Protein AF-A0A1J5QP47-F1 (afdb_monomer)

Nearest PDB structures (foldseek):
  2du9-assembly1_A  TM=3.367E-01  e=3.925E+00  Corynebacterium glutamicum ATCC 13032
  2zj2-assembly1_A  TM=4.666E-01  e=9.555E+00  Pyrococcus furiosus
  2mej-assembly1_A  TM=2.095E-01  e=3.021E+00  Homo sapiens
  6jyi-assembly1_B  TM=1.721E-01  e=4.592E+00  Bacillus cereus ATCC 14579

Structure (mmCIF, N/CA/C/O backbone):
data_AF-A0A1J5QP47-F1
#
_entry.id   AF-A0A1J5QP47-F1
#
loop_
_atom_site.group_PDB
_atom_site.id
_atom_site.type_symbol
_atom_site.label_atom_id
_atom_site.label_alt_id
_atom_site.label_comp_id
_atom_site.label_asym_id
_atom_site.label_entity_id
_atom_site.label_seq_id
_atom_site.pdbx_PDB_ins_code
_atom_site.Cartn_x
_atom_site.Cartn_y
_atom_site.Cartn_z
_atom_site.occupancy
_atom_site.B_iso_or_equiv
_atom_site.auth_seq_id
_atom_site.auth_comp_id
_atom_site.auth_asym_id
_atom_site.auth_atom_id
_atom_site.pdbx_PDB_model_num
ATOM 1 N N . MET A 1 1 ? 16.398 6.697 -23.458 1.00 90.25 1 MET A N 1
ATOM 2 C CA . MET A 1 1 ? 15.237 7.405 -22.885 1.00 90.25 1 MET A CA 1
ATOM 3 C C . MET A 1 1 ? 15.450 8.907 -23.059 1.00 90.25 1 MET A C 1
ATOM 5 O O . MET A 1 1 ? 16.510 9.382 -22.685 1.00 90.25 1 MET A O 1
ATOM 9 N N . ASN A 1 2 ? 14.523 9.651 -23.663 1.00 90.25 2 ASN A N 1
ATOM 10 C CA . ASN A 1 2 ? 14.575 11.117 -23.794 1.00 90.25 2 ASN A CA 1
ATOM 11 C C . ASN A 1 2 ? 13.697 11.821 -22.731 1.00 90.25 2 ASN A C 1
ATOM 13 O O . ASN A 1 2 ? 12.987 11.162 -21.974 1.00 90.25 2 ASN A O 1
ATOM 17 N N . ASN A 1 3 ? 13.701 13.160 -22.678 1.00 89.25 3 ASN A N 1
ATOM 18 C CA . ASN A 1 3 ? 12.949 13.923 -21.664 1.00 89.25 3 ASN A CA 1
ATOM 19 C C . ASN A 1 3 ? 11.428 13.681 -21.697 1.00 89.25 3 ASN A C 1
ATOM 21 O O . ASN A 1 3 ? 10.782 13.676 -20.650 1.00 89.25 3 ASN A O 1
ATOM 25 N N . SER A 1 4 ? 10.844 13.473 -22.881 1.00 92.81 4 SER A N 1
ATOM 26 C CA . SER A 1 4 ? 9.410 13.187 -23.014 1.00 92.81 4 SER A CA 1
ATOM 27 C C . SER A 1 4 ? 9.076 11.792 -22.483 1.00 92.81 4 SER A C 1
ATOM 29 O O . SER A 1 4 ? 8.123 11.622 -21.723 1.00 92.81 4 SER A O 1
ATOM 31 N N . GLU A 1 5 ? 9.905 10.803 -22.815 1.00 95.19 5 GLU A N 1
ATOM 32 C CA . GLU A 1 5 ? 9.806 9.437 -22.296 1.00 95.19 5 GLU A CA 1
ATOM 33 C C . GLU A 1 5 ? 9.992 9.400 -20.775 1.00 95.19 5 GLU A C 1
ATOM 35 O O . GLU A 1 5 ? 9.212 8.750 -20.083 1.00 95.19 5 GLU A O 1
ATOM 40 N N . MET A 1 6 ? 10.948 10.164 -20.238 1.00 95.12 6 MET A N 1
ATOM 41 C CA . MET A 1 6 ? 11.144 10.319 -18.795 1.00 95.12 6 MET A CA 1
ATOM 42 C C . MET A 1 6 ? 9.899 10.904 -18.113 1.00 95.12 6 MET A C 1
ATOM 44 O O . MET A 1 6 ? 9.484 10.404 -17.070 1.00 95.12 6 MET A O 1
ATOM 48 N N . GLY A 1 7 ? 9.250 11.902 -18.723 1.00 94.56 7 GLY A N 1
ATOM 49 C CA . GLY A 1 7 ? 7.976 12.440 -18.236 1.00 94.56 7 GLY A CA 1
ATOM 50 C C . GLY A 1 7 ? 6.848 11.400 -18.223 1.00 94.56 7 GLY A C 1
ATOM 51 O O . GLY A 1 7 ? 6.083 11.333 -17.262 1.00 94.56 7 GLY A O 1
ATOM 52 N N . ARG A 1 8 ? 6.769 10.534 -19.245 1.00 95.81 8 ARG A N 1
ATOM 53 C CA . ARG A 1 8 ? 5.796 9.423 -19.291 1.00 95.81 8 ARG A CA 1
ATOM 54 C C . ARG A 1 8 ? 6.055 8.392 -18.195 1.00 95.81 8 ARG A C 1
ATOM 56 O O . ARG A 1 8 ? 5.116 7.977 -17.521 1.00 95.81 8 ARG A O 1
ATOM 63 N N . VAL A 1 9 ? 7.316 8.007 -18.005 1.00 96.69 9 VAL A N 1
ATOM 64 C CA . VAL A 1 9 ? 7.747 7.093 -16.938 1.00 96.69 9 VAL A CA 1
ATOM 65 C C . VAL A 1 9 ? 7.405 7.674 -15.567 1.00 96.69 9 VAL A C 1
ATOM 67 O O . VAL A 1 9 ? 6.801 6.991 -14.743 1.00 96.69 9 VAL A O 1
ATOM 70 N N . HIS A 1 10 ? 7.731 8.947 -15.335 1.00 95.12 10 HIS A N 1
ATOM 71 C CA . HIS A 1 10 ? 7.431 9.650 -14.088 1.00 95.12 10 HIS A CA 1
ATOM 72 C C . HIS A 1 10 ? 5.925 9.681 -13.796 1.00 95.12 10 HIS A C 1
ATOM 74 O O . HIS A 1 10 ? 5.497 9.264 -12.720 1.00 95.12 10 HIS A O 1
ATOM 80 N N . ALA A 1 11 ? 5.108 10.073 -14.778 1.00 94.44 11 ALA A N 1
ATOM 81 C CA . ALA A 1 11 ? 3.653 10.098 -14.646 1.00 94.44 11 ALA A CA 1
ATOM 82 C C . ALA A 1 11 ? 3.062 8.703 -14.383 1.00 94.44 11 ALA A C 1
ATOM 84 O O . ALA A 1 11 ? 2.172 8.555 -13.540 1.00 94.44 11 ALA A O 1
ATOM 85 N N . TRP A 1 12 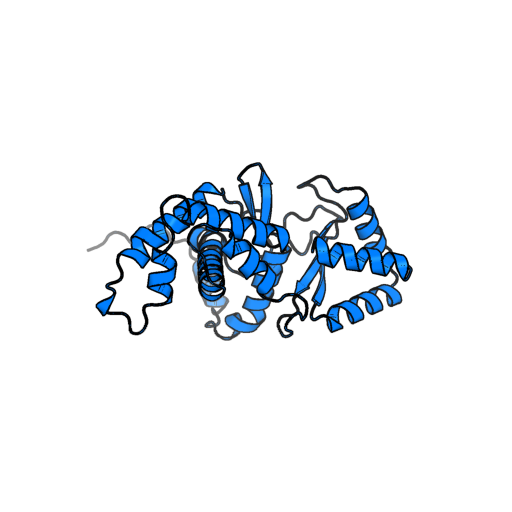? 3.572 7.671 -15.067 1.00 95.38 12 TRP A N 1
ATOM 86 C CA . TRP A 1 12 ? 3.163 6.290 -14.829 1.00 95.38 12 TRP A CA 1
ATOM 87 C C . TRP A 1 12 ? 3.468 5.863 -13.395 1.00 95.38 12 TRP A C 1
ATOM 89 O O . TRP A 1 12 ? 2.585 5.363 -12.700 1.00 95.38 12 TRP A O 1
ATOM 99 N N . LEU A 1 13 ? 4.700 6.084 -12.930 1.00 94.31 13 LEU A N 1
ATOM 100 C CA . LEU A 1 13 ? 5.133 5.698 -11.589 1.00 94.31 13 LEU A CA 1
ATOM 101 C C . LEU A 1 13 ? 4.338 6.428 -10.500 1.00 94.31 13 LEU A C 1
ATOM 103 O O . LEU A 1 13 ? 3.960 5.802 -9.512 1.00 94.31 13 LEU A O 1
ATOM 107 N N . LEU A 1 14 ? 4.020 7.713 -10.680 1.00 91.31 14 LEU A N 1
ATOM 108 C CA . LEU A 1 14 ? 3.177 8.446 -9.730 1.00 91.31 14 LEU A CA 1
ATOM 109 C C . LEU A 1 14 ? 1.754 7.880 -9.647 1.00 91.31 14 LEU A C 1
ATOM 111 O O . LEU A 1 14 ? 1.182 7.839 -8.558 1.00 91.31 14 LEU A O 1
ATOM 115 N N . ARG A 1 15 ? 1.195 7.432 -10.777 1.00 89.88 15 ARG A N 1
ATOM 116 C CA . ARG A 1 15 ? -0.169 6.896 -10.850 1.00 89.88 15 ARG A CA 1
ATOM 117 C C . ARG A 1 15 ? -0.277 5.445 -10.387 1.00 89.88 15 ARG A C 1
ATOM 119 O O . ARG A 1 15 ? -1.203 5.119 -9.658 1.00 89.88 15 ARG A O 1
ATOM 126 N N . HIS A 1 16 ? 0.623 4.584 -10.851 1.00 91.56 16 HIS A N 1
ATOM 127 C CA . HIS A 1 16 ? 0.521 3.128 -10.709 1.00 91.56 16 HIS A CA 1
ATOM 128 C C . HIS A 1 16 ? 1.488 2.538 -9.694 1.00 91.56 16 HIS A C 1
ATOM 130 O O . HIS A 1 16 ? 1.286 1.406 -9.268 1.00 91.56 16 HIS A O 1
ATOM 136 N N . ARG A 1 17 ? 2.524 3.286 -9.294 1.00 92.81 17 ARG A N 1
ATOM 137 C CA . ARG A 1 17 ? 3.513 2.918 -8.266 1.00 92.81 17 ARG A CA 1
ATOM 138 C C . ARG A 1 17 ? 4.458 1.780 -8.608 1.00 92.81 17 ARG A C 1
ATOM 140 O O . ARG A 1 17 ? 5.551 1.737 -8.054 1.00 92.81 17 ARG A O 1
ATOM 147 N N . ILE A 1 18 ? 4.050 0.871 -9.479 1.00 94.44 18 ILE A N 1
ATOM 148 C CA . ILE A 1 18 ? 4.777 -0.339 -9.836 1.00 94.44 18 ILE A CA 1
ATOM 149 C C . ILE A 1 18 ? 4.748 -0.499 -11.358 1.00 94.44 18 ILE A C 1
ATOM 151 O O . ILE A 1 18 ? 3.765 -0.167 -12.024 1.00 94.44 18 ILE A O 1
ATOM 155 N N . VAL A 1 19 ? 5.856 -0.995 -11.898 1.00 95.75 19 VAL A N 1
ATOM 156 C CA . VAL A 1 19 ? 6.027 -1.400 -13.293 1.00 95.75 19 VAL A CA 1
ATOM 157 C C . VAL A 1 19 ? 6.733 -2.745 -13.311 1.00 95.75 19 VAL A C 1
ATOM 159 O O . VAL A 1 19 ? 7.832 -2.878 -12.774 1.00 95.75 19 VAL A O 1
ATOM 162 N N . GLU A 1 20 ? 6.140 -3.731 -13.971 1.00 94.94 20 GLU A N 1
ATOM 163 C CA . GLU A 1 20 ? 6.757 -5.034 -14.203 1.00 94.94 20 GLU A CA 1
ATOM 164 C C . GLU A 1 20 ? 7.123 -5.195 -15.682 1.00 94.94 20 GLU A C 1
ATOM 166 O O . GLU A 1 20 ? 6.309 -4.984 -16.577 1.00 94.94 20 GLU A O 1
ATOM 171 N N . SER A 1 21 ? 8.354 -5.625 -15.957 1.00 94.62 21 SER A N 1
ATOM 172 C CA . SER A 1 21 ? 8.772 -6.003 -17.321 1.00 94.62 21 SER A CA 1
ATOM 173 C C . SER A 1 21 ? 8.120 -7.304 -17.798 1.00 94.62 21 SER A C 1
ATOM 175 O O . SER A 1 21 ? 7.804 -7.465 -18.980 1.00 94.62 21 SER A O 1
ATOM 177 N N . ARG A 1 22 ? 7.895 -8.235 -16.866 1.00 93.00 22 ARG A N 1
ATOM 178 C CA . ARG A 1 22 ? 7.185 -9.500 -17.062 1.00 93.00 22 ARG A CA 1
ATOM 179 C C . ARG A 1 22 ? 6.540 -9.924 -15.741 1.00 93.00 22 ARG A C 1
ATOM 181 O O . ARG A 1 22 ? 7.115 -9.706 -14.681 1.00 93.00 22 ARG A O 1
ATOM 188 N N . SER A 1 23 ? 5.369 -10.553 -15.815 1.00 90.75 23 SER A N 1
ATOM 189 C CA . SER A 1 23 ? 4.651 -11.084 -14.660 1.00 90.75 23 SER A CA 1
ATOM 190 C C . SER A 1 23 ? 4.010 -12.414 -15.035 1.00 90.75 23 SER A C 1
ATOM 192 O O . SER A 1 23 ? 3.450 -12.548 -16.120 1.00 90.75 23 SER A O 1
ATOM 194 N N . GLU A 1 24 ? 4.103 -13.390 -14.138 1.00 87.94 24 GLU A N 1
ATOM 195 C CA . GLU A 1 24 ? 3.369 -14.662 -14.231 1.00 87.94 24 GLU A CA 1
ATOM 196 C C . GLU A 1 24 ? 2.013 -14.578 -13.516 1.00 87.94 24 GLU A C 1
ATOM 198 O O . GLU A 1 24 ? 1.143 -15.417 -13.719 1.00 87.94 24 GLU A O 1
ATOM 203 N N . ARG A 1 25 ? 1.823 -13.550 -12.678 1.00 88.88 25 ARG A N 1
ATOM 204 C CA . ARG A 1 25 ? 0.651 -13.400 -11.804 1.00 88.88 25 ARG A CA 1
ATOM 205 C C . ARG A 1 25 ? -0.517 -12.707 -12.500 1.00 88.88 25 ARG A C 1
ATOM 207 O O . ARG A 1 25 ? -1.660 -12.892 -12.104 1.00 88.88 25 ARG A O 1
ATOM 214 N N . ARG A 1 26 ? -0.225 -11.863 -13.492 1.00 88.88 26 ARG A N 1
ATOM 215 C CA . ARG A 1 26 ? -1.215 -11.080 -14.239 1.00 88.88 26 ARG A CA 1
ATOM 216 C C . ARG A 1 26 ? -0.718 -10.758 -15.640 1.00 88.88 26 ARG A C 1
ATOM 218 O O . ARG A 1 26 ? 0.484 -10.736 -15.899 1.00 88.88 26 ARG A O 1
ATOM 225 N N . ALA A 1 27 ? -1.651 -10.421 -16.521 1.00 88.75 27 ALA A N 1
ATOM 226 C CA . ALA A 1 27 ? -1.311 -9.854 -17.814 1.00 88.75 27 ALA A CA 1
ATOM 227 C C . ALA A 1 27 ? -0.712 -8.445 -17.652 1.00 88.75 27 ALA A C 1
ATOM 229 O O . ALA A 1 27 ? -1.215 -7.619 -16.888 1.00 88.75 27 ALA A O 1
ATOM 230 N N . ILE A 1 28 ? 0.352 -8.171 -18.407 1.00 91.25 28 ILE A N 1
ATOM 231 C CA . ILE A 1 28 ? 0.967 -6.842 -18.500 1.00 91.25 28 ILE A CA 1
ATOM 232 C C . ILE A 1 28 ? 0.442 -6.141 -19.750 1.00 91.25 28 ILE A C 1
ATOM 234 O O . ILE A 1 28 ? 0.538 -6.672 -20.866 1.00 91.25 28 ILE A O 1
ATOM 238 N N . GLY A 1 29 ? -0.098 -4.940 -19.547 1.00 92.12 29 GLY A N 1
ATOM 239 C CA . GLY A 1 29 ? -0.603 -4.082 -20.613 1.00 92.12 29 GLY A CA 1
ATOM 240 C C . GLY A 1 29 ? 0.506 -3.567 -21.534 1.00 92.12 29 GLY A C 1
ATOM 241 O O . GLY A 1 29 ? 1.692 -3.613 -21.206 1.00 92.12 29 GLY A O 1
ATOM 242 N N . LYS A 1 30 ? 0.123 -3.059 -22.710 1.00 94.38 30 LYS A N 1
ATOM 243 C CA . LYS A 1 30 ? 1.077 -2.502 -23.682 1.00 94.38 30 LYS A CA 1
ATOM 244 C C . LYS A 1 30 ? 1.872 -1.335 -23.089 1.00 94.38 30 LYS A C 1
ATOM 246 O O . LYS A 1 30 ? 3.091 -1.324 -23.215 1.00 94.38 30 LYS A O 1
ATOM 251 N N . ASP A 1 31 ? 1.183 -0.417 -22.416 1.00 94.75 31 ASP A N 1
ATOM 252 C CA . ASP A 1 31 ? 1.795 0.784 -21.847 1.00 94.75 31 ASP A CA 1
ATOM 253 C C . ASP A 1 31 ? 2.793 0.428 -20.743 1.00 94.75 31 ASP A C 1
ATOM 255 O O . ASP A 1 31 ? 3.930 0.878 -20.778 1.00 94.75 31 ASP A O 1
ATOM 259 N N . GLU A 1 32 ? 2.422 -0.460 -19.815 1.00 95.81 32 GLU A N 1
ATOM 260 C CA . GLU A 1 32 ? 3.329 -0.915 -18.757 1.00 95.81 32 GLU A CA 1
ATOM 261 C C . GLU A 1 32 ? 4.588 -1.574 -19.333 1.00 95.81 32 GLU A C 1
ATOM 263 O O . GLU A 1 32 ? 5.697 -1.291 -18.882 1.00 95.81 32 GLU A O 1
ATOM 268 N N . ARG A 1 33 ? 4.434 -2.406 -20.373 1.00 95.19 33 ARG A N 1
ATOM 269 C CA . ARG A 1 33 ? 5.566 -3.039 -21.061 1.00 95.19 33 ARG A CA 1
ATOM 270 C C . ARG A 1 33 ? 6.484 -2.007 -21.714 1.00 95.19 33 ARG A C 1
ATOM 272 O O . ARG A 1 33 ? 7.700 -2.173 -21.680 1.00 95.19 33 ARG A O 1
ATOM 279 N N . GLU A 1 34 ? 5.916 -0.959 -22.304 1.00 96.31 34 GLU A N 1
ATOM 280 C CA . GLU A 1 34 ? 6.681 0.142 -22.889 1.00 96.31 34 GLU A CA 1
ATOM 281 C C . GLU A 1 34 ? 7.451 0.912 -21.808 1.00 96.31 34 GLU A C 1
ATOM 283 O O . GLU A 1 34 ? 8.658 1.102 -21.941 1.00 96.31 34 GLU A O 1
ATOM 288 N N . ILE A 1 35 ? 6.792 1.275 -20.703 1.00 97.44 35 ILE A N 1
ATOM 289 C CA . ILE A 1 35 ? 7.425 1.952 -19.562 1.00 97.44 35 ILE A CA 1
ATOM 290 C C . ILE A 1 35 ? 8.545 1.089 -18.962 1.00 97.44 35 ILE A C 1
ATOM 292 O O . ILE A 1 35 ? 9.638 1.594 -18.705 1.00 97.44 35 ILE A O 1
ATOM 296 N N . ALA A 1 36 ? 8.321 -0.216 -18.792 1.00 96.69 36 ALA A N 1
ATOM 297 C CA . ALA A 1 36 ? 9.346 -1.144 -18.323 1.00 96.69 36 ALA A CA 1
ATOM 298 C C . ALA A 1 36 ? 10.539 -1.216 -19.288 1.00 96.69 36 ALA A C 1
ATOM 300 O O . ALA A 1 36 ? 11.688 -1.208 -18.851 1.00 96.69 36 ALA A O 1
ATOM 301 N N . GLY A 1 37 ? 10.276 -1.250 -20.599 1.00 96.44 37 GLY A N 1
ATOM 302 C CA . GLY A 1 37 ? 11.307 -1.235 -21.636 1.00 96.44 37 GLY A CA 1
ATOM 303 C C . GLY A 1 37 ? 12.145 0.046 -21.616 1.00 96.44 37 GLY A C 1
ATOM 304 O O . GLY A 1 37 ? 13.373 -0.019 -21.693 1.00 96.44 37 GLY A O 1
ATOM 305 N N . LEU A 1 38 ? 11.506 1.205 -21.439 1.00 96.81 38 LEU A N 1
ATOM 306 C CA . LEU A 1 38 ? 12.199 2.486 -21.278 1.00 96.81 38 LEU A CA 1
ATOM 307 C C . LEU A 1 38 ? 13.114 2.475 -20.050 1.00 96.81 38 LEU A C 1
ATOM 309 O O . LEU A 1 38 ? 14.270 2.869 -20.161 1.00 96.81 38 LEU A O 1
ATOM 313 N N . LEU A 1 39 ? 12.634 1.971 -18.910 1.00 96.38 39 LEU A N 1
ATOM 314 C CA . LEU A 1 39 ? 13.428 1.871 -17.682 1.00 96.38 39 LEU A CA 1
ATOM 315 C C . LEU A 1 39 ? 14.600 0.884 -17.793 1.00 96.38 39 LEU A C 1
ATOM 317 O O . LEU A 1 39 ? 15.658 1.157 -17.233 1.00 96.38 39 LEU A O 1
ATOM 321 N N . LEU A 1 40 ? 14.429 -0.235 -18.504 1.00 95.62 40 LEU A N 1
ATOM 322 C CA . LEU A 1 40 ? 15.479 -1.240 -18.722 1.00 95.62 40 LEU A CA 1
ATOM 323 C C . LEU A 1 40 ? 16.569 -0.764 -19.689 1.00 95.62 40 LEU A C 1
ATOM 325 O O . LEU A 1 40 ? 17.737 -1.095 -19.519 1.00 95.62 40 LEU A O 1
ATOM 329 N N . SER A 1 41 ? 16.171 -0.015 -20.716 1.00 94.69 41 SER A N 1
ATOM 330 C CA . SER A 1 41 ? 17.059 0.509 -21.761 1.00 94.69 41 SER A CA 1
ATOM 331 C C . SER A 1 41 ? 17.641 1.890 -21.449 1.00 94.69 41 SER A C 1
ATOM 333 O O . SER A 1 41 ? 18.421 2.418 -22.243 1.00 94.69 41 SER A O 1
ATOM 335 N N . ALA A 1 42 ? 17.239 2.505 -20.333 1.00 93.88 42 ALA A N 1
ATOM 336 C CA . ALA A 1 42 ? 17.703 3.826 -19.943 1.00 93.88 42 ALA A CA 1
ATOM 337 C C . ALA A 1 42 ? 19.214 3.806 -19.697 1.00 93.88 42 ALA A C 1
ATOM 339 O O . ALA A 1 42 ? 19.728 2.966 -18.957 1.00 93.88 42 ALA A O 1
ATOM 340 N N . ASP A 1 43 ? 19.926 4.760 -20.295 1.00 93.31 43 ASP A N 1
ATOM 341 C CA . ASP A 1 43 ? 21.322 4.985 -19.960 1.00 93.31 43 ASP A CA 1
ATOM 342 C C . ASP A 1 43 ? 21.448 5.493 -18.518 1.00 93.31 43 ASP A C 1
ATOM 344 O O . ASP A 1 43 ? 20.518 6.064 -17.936 1.00 93.31 43 ASP A O 1
ATOM 348 N N . TYR A 1 44 ? 22.631 5.299 -17.941 1.00 91.56 44 TYR A N 1
ATOM 349 C CA . TYR A 1 44 ? 22.899 5.667 -16.556 1.00 91.56 44 TYR A CA 1
ATOM 350 C C . TYR A 1 44 ? 22.654 7.159 -16.273 1.00 91.56 44 TYR A C 1
ATOM 352 O O . TYR A 1 44 ? 22.146 7.503 -15.207 1.00 91.56 44 TYR A O 1
ATOM 360 N N . GLY A 1 45 ? 22.982 8.045 -17.220 1.00 92.88 45 GLY A N 1
ATOM 361 C CA . GLY A 1 45 ? 22.836 9.489 -17.045 1.00 92.88 45 GLY A CA 1
ATOM 362 C C . GLY A 1 45 ? 21.373 9.900 -16.911 1.00 92.88 45 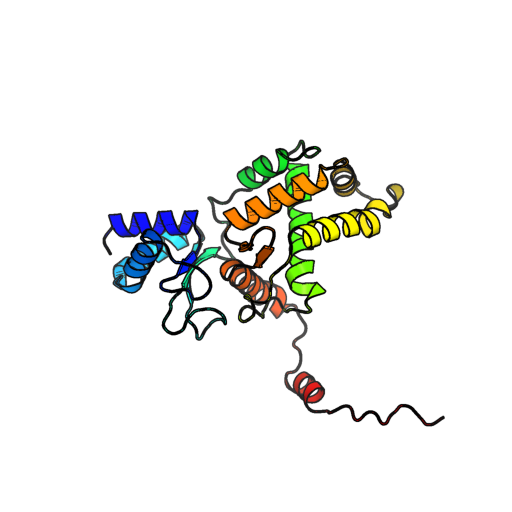GLY A C 1
ATOM 363 O O . GLY A 1 45 ? 21.002 10.570 -15.948 1.00 92.88 45 GLY A O 1
ATOM 364 N N . VAL A 1 46 ? 20.526 9.441 -17.831 1.00 91.81 46 VAL A N 1
ATOM 365 C CA . VAL A 1 46 ? 19.087 9.731 -17.800 1.00 91.81 46 VAL A CA 1
ATOM 366 C C . VAL A 1 46 ? 18.409 9.035 -16.618 1.00 91.81 46 VAL A C 1
ATOM 368 O O . VAL A 1 46 ? 17.536 9.617 -15.972 1.00 91.81 46 VAL A O 1
ATOM 371 N N . ARG A 1 47 ? 18.826 7.810 -16.276 1.00 92.50 47 ARG A N 1
ATOM 372 C CA . ARG A 1 47 ? 18.308 7.106 -15.096 1.00 92.50 47 ARG A CA 1
ATOM 373 C C . ARG A 1 47 ? 18.585 7.882 -13.808 1.00 92.50 47 ARG A C 1
ATOM 375 O O . ARG A 1 47 ? 17.675 8.061 -13.002 1.00 92.50 47 ARG A O 1
ATOM 382 N N . ARG A 1 48 ? 19.808 8.387 -13.655 1.00 94.38 48 ARG A N 1
ATOM 383 C CA . ARG A 1 48 ? 20.204 9.210 -12.513 1.00 94.38 48 ARG A CA 1
ATOM 384 C C . ARG A 1 48 ? 19.413 10.517 -12.445 1.00 94.38 48 ARG A C 1
ATOM 386 O O . ARG A 1 48 ? 18.975 10.890 -11.365 1.00 94.38 48 ARG A O 1
ATOM 393 N N . GLN A 1 49 ? 19.174 11.182 -13.576 1.00 95.12 49 GLN A N 1
ATOM 394 C CA . GLN A 1 49 ? 18.339 12.391 -13.612 1.00 95.12 49 GLN A CA 1
ATOM 395 C C . GLN A 1 49 ? 16.909 12.122 -13.125 1.00 95.12 49 GLN A C 1
ATOM 397 O O . GLN A 1 49 ? 16.368 12.899 -12.341 1.00 95.12 49 GLN A O 1
ATOM 402 N N . LEU A 1 50 ? 16.301 11.008 -13.549 1.00 95.38 50 LEU A N 1
ATOM 403 C CA . LEU A 1 50 ? 14.988 10.597 -13.048 1.00 95.38 50 LEU A CA 1
ATOM 404 C C . LEU A 1 50 ? 15.022 10.361 -11.531 1.00 95.38 50 LEU A C 1
ATOM 406 O O . LEU A 1 50 ? 14.128 10.816 -10.823 1.00 95.38 50 LEU A O 1
ATOM 410 N N . GLU A 1 51 ? 16.043 9.669 -11.029 1.00 94.94 51 GLU A N 1
ATOM 411 C CA . GLU A 1 51 ? 16.207 9.404 -9.596 1.00 94.94 51 GLU A CA 1
ATOM 412 C C . GLU A 1 51 ? 16.411 10.690 -8.781 1.00 94.94 51 GLU A C 1
ATOM 414 O O . GLU A 1 51 ? 15.811 10.818 -7.721 1.00 94.94 51 GLU A O 1
ATOM 419 N N . GLU A 1 52 ? 17.157 11.673 -9.290 1.00 94.56 52 GLU A N 1
ATOM 420 C CA . GLU A 1 52 ? 17.328 12.992 -8.658 1.00 94.56 52 GLU A CA 1
ATOM 421 C C . GLU A 1 52 ? 16.003 13.778 -8.599 1.00 94.56 52 GLU A C 1
ATOM 423 O O . GLU A 1 52 ? 15.680 14.376 -7.570 1.00 94.56 52 GLU A O 1
ATOM 428 N N . ILE A 1 53 ? 15.190 13.732 -9.664 1.00 93.00 53 ILE A N 1
ATOM 429 C CA . ILE A 1 53 ? 13.840 14.325 -9.669 1.00 93.00 53 ILE A CA 1
ATOM 430 C C . ILE A 1 53 ? 12.959 13.663 -8.604 1.00 93.00 53 ILE A C 1
ATOM 432 O O . ILE A 1 53 ? 12.255 14.354 -7.866 1.00 93.00 53 ILE A O 1
ATOM 436 N N . LEU A 1 54 ? 12.981 12.331 -8.530 1.00 92.88 54 LEU A N 1
ATOM 437 C CA . LEU A 1 54 ? 12.195 11.572 -7.559 1.00 92.88 54 LEU A CA 1
ATOM 438 C C . LEU A 1 54 ? 12.660 11.833 -6.123 1.00 92.88 54 LEU A C 1
ATOM 440 O O . LEU A 1 54 ? 11.818 12.038 -5.247 1.00 92.88 54 LEU A O 1
ATOM 444 N N . ASP A 1 55 ? 13.969 11.909 -5.887 1.00 92.06 55 ASP A N 1
ATOM 445 C CA . ASP A 1 55 ? 14.529 12.203 -4.567 1.00 92.06 55 ASP A CA 1
ATOM 446 C C . ASP A 1 55 ? 14.102 13.593 -4.078 1.00 92.06 55 ASP A C 1
ATOM 448 O O . ASP A 1 55 ? 13.656 13.738 -2.937 1.00 92.06 55 ASP A O 1
ATOM 452 N N . GLY A 1 56 ? 14.100 14.592 -4.972 1.00 90.25 56 GLY A N 1
ATOM 453 C CA . GLY A 1 56 ? 13.564 15.928 -4.693 1.00 90.25 56 GLY A CA 1
ATOM 454 C C . GLY A 1 56 ? 12.075 15.940 -4.313 1.00 90.25 56 GLY A C 1
ATOM 455 O O . GLY A 1 56 ? 11.614 16.867 -3.651 1.00 90.25 56 GLY A O 1
ATOM 456 N N . GLN A 1 57 ? 11.324 14.896 -4.676 1.00 90.12 57 GLN A N 1
ATOM 457 C CA . GLN A 1 57 ? 9.916 14.697 -4.312 1.00 90.12 57 GLN A CA 1
ATOM 458 C C . GLN A 1 57 ? 9.735 13.820 -3.058 1.00 90.12 57 GLN A C 1
ATOM 460 O O . GLN A 1 57 ? 8.600 13.555 -2.653 1.00 90.12 57 GLN A O 1
ATOM 465 N N . GLY A 1 58 ? 10.828 13.360 -2.438 1.00 90.94 58 GLY A N 1
ATOM 466 C CA . GLY A 1 58 ? 10.801 12.420 -1.316 1.00 90.94 58 GLY A CA 1
ATOM 467 C C . GLY A 1 58 ? 10.465 10.986 -1.733 1.00 90.94 58 GLY A C 1
ATOM 468 O O . GLY A 1 58 ? 9.879 10.236 -0.949 1.00 90.94 58 GLY A O 1
ATOM 469 N N . LEU A 1 59 ? 10.793 10.603 -2.968 1.00 92.38 59 LEU A N 1
ATOM 470 C CA . LEU A 1 59 ? 10.490 9.301 -3.557 1.00 92.38 59 LEU A CA 1
ATOM 471 C C . LEU A 1 59 ? 11.767 8.589 -4.000 1.00 92.38 59 LEU A C 1
ATOM 473 O O . LEU A 1 59 ? 12.769 9.212 -4.329 1.00 92.38 59 LEU A O 1
ATOM 477 N N . LEU A 1 60 ? 11.713 7.263 -4.031 1.00 93.62 60 LEU A N 1
ATOM 478 C CA . LEU A 1 60 ? 12.820 6.402 -4.421 1.00 93.62 60 LEU A CA 1
ATOM 479 C C . LEU A 1 60 ? 12.362 5.443 -5.510 1.00 93.62 60 LEU A C 1
ATOM 481 O O . LEU A 1 60 ? 11.317 4.802 -5.382 1.00 93.62 60 LEU A O 1
ATOM 485 N N . LEU A 1 61 ? 13.168 5.318 -6.560 1.00 95.81 61 LEU A N 1
ATOM 486 C CA . LEU A 1 61 ? 12.969 4.297 -7.577 1.00 95.81 61 LEU A CA 1
ATOM 487 C C . LEU A 1 61 ? 13.722 3.029 -7.178 1.00 95.81 61 LEU A C 1
ATOM 489 O O . LEU A 1 61 ? 14.944 2.950 -7.261 1.00 95.81 61 LEU A O 1
ATOM 493 N N . VAL A 1 62 ? 12.974 2.029 -6.739 1.00 96.31 62 VAL A N 1
ATOM 494 C CA . VAL A 1 62 ? 13.494 0.741 -6.284 1.00 96.31 62 VAL A CA 1
ATOM 495 C C . VAL A 1 62 ? 13.406 -0.252 -7.431 1.00 96.31 62 VAL A C 1
ATOM 497 O O . VAL A 1 62 ? 12.387 -0.326 -8.115 1.00 96.31 62 VAL A O 1
ATOM 500 N N . THR A 1 63 ? 14.470 -1.021 -7.643 1.00 96.38 63 THR A N 1
ATOM 501 C CA . THR A 1 63 ? 14.528 -2.053 -8.683 1.00 96.38 63 THR A CA 1
ATOM 502 C C . THR A 1 63 ? 14.741 -3.402 -8.017 1.00 96.38 63 THR A C 1
ATOM 504 O O . THR A 1 63 ? 15.701 -3.552 -7.270 1.00 96.38 63 THR A O 1
ATOM 507 N N . LEU A 1 64 ? 13.846 -4.356 -8.273 1.00 95.88 64 LEU A N 1
ATOM 508 C CA . LEU A 1 64 ? 13.903 -5.713 -7.733 1.00 95.88 64 LEU A CA 1
ATOM 509 C C . LEU A 1 64 ? 13.827 -6.748 -8.856 1.00 95.88 64 LEU A C 1
ATOM 511 O O . LEU A 1 64 ? 13.235 -6.520 -9.913 1.00 95.88 64 LEU A O 1
ATOM 515 N N . THR A 1 65 ? 14.407 -7.908 -8.599 1.00 95.00 65 THR A N 1
ATOM 516 C CA . THR A 1 65 ? 14.489 -9.061 -9.495 1.00 95.00 65 THR A CA 1
ATOM 517 C C . THR A 1 65 ? 13.998 -10.323 -8.787 1.00 95.00 65 THR A C 1
ATOM 519 O O . THR A 1 65 ? 13.714 -10.314 -7.589 1.00 95.00 65 THR A O 1
ATOM 522 N N . ALA A 1 66 ? 13.935 -11.444 -9.508 1.00 91.56 66 ALA A N 1
ATOM 523 C CA . ALA A 1 66 ? 13.582 -12.747 -8.935 1.00 91.56 66 ALA A CA 1
ATOM 524 C C . ALA A 1 66 ? 14.494 -13.205 -7.777 1.00 91.56 66 ALA A C 1
ATOM 526 O O . ALA A 1 66 ? 14.095 -14.077 -7.009 1.00 91.56 66 ALA A O 1
ATOM 527 N N . LEU A 1 67 ? 15.693 -12.624 -7.636 1.00 91.19 67 LEU A N 1
ATOM 528 C CA . LEU A 1 67 ? 16.598 -12.905 -6.519 1.00 91.19 67 LEU A CA 1
ATOM 529 C C . LEU A 1 67 ? 16.192 -12.178 -5.229 1.00 91.19 67 LEU A C 1
ATOM 531 O O . LEU A 1 67 ? 16.550 -12.623 -4.143 1.00 91.19 67 LEU A O 1
ATOM 535 N N . ASP A 1 68 ? 15.443 -11.080 -5.340 1.00 91.25 68 ASP A N 1
ATOM 536 C CA . ASP A 1 68 ? 15.136 -10.201 -4.210 1.00 91.25 68 ASP A CA 1
ATOM 537 C C . ASP A 1 68 ? 13.816 -10.560 -3.513 1.00 91.25 68 ASP A C 1
ATOM 539 O O . ASP A 1 68 ? 13.667 -10.363 -2.305 1.00 91.25 68 ASP A O 1
ATOM 543 N N . ALA A 1 69 ? 12.830 -11.063 -4.263 1.00 88.69 69 ALA A N 1
ATOM 544 C CA . ALA A 1 69 ? 11.527 -11.434 -3.719 1.00 88.69 69 ALA A CA 1
ATOM 545 C C . ALA A 1 69 ? 10.861 -12.561 -4.517 1.00 88.69 69 ALA A C 1
ATOM 547 O O . ALA A 1 69 ? 10.854 -12.561 -5.752 1.00 88.69 69 ALA A O 1
ATOM 548 N N . LYS A 1 70 ? 10.204 -13.486 -3.803 1.00 86.50 70 LYS A N 1
ATOM 549 C CA . LYS A 1 70 ? 9.397 -14.543 -4.422 1.00 86.50 70 LYS A CA 1
ATOM 550 C C . LYS A 1 70 ? 8.261 -13.924 -5.227 1.00 86.50 70 LYS A C 1
ATOM 552 O O . LYS A 1 70 ? 7.715 -12.881 -4.879 1.00 86.50 70 LYS A O 1
ATOM 557 N N . GLY A 1 71 ? 7.865 -14.599 -6.296 1.00 86.50 71 GLY A N 1
ATOM 558 C CA . GLY A 1 71 ? 6.746 -14.182 -7.131 1.00 86.50 71 GLY A CA 1
ATOM 559 C C . GLY A 1 71 ? 7.140 -13.254 -8.270 1.00 86.50 71 GLY A C 1
ATOM 560 O O . GLY A 1 71 ? 6.360 -13.164 -9.211 1.00 86.50 71 GLY A O 1
ATOM 561 N N . ILE A 1 72 ? 8.319 -12.624 -8.251 1.00 92.56 72 ILE A N 1
ATOM 562 C CA . ILE A 1 72 ? 8.874 -11.971 -9.444 1.00 92.56 72 ILE A CA 1
ATOM 563 C C . ILE A 1 72 ? 9.280 -13.068 -10.436 1.00 92.56 72 ILE A C 1
ATOM 565 O O . ILE A 1 72 ? 10.002 -13.996 -10.076 1.00 92.56 72 ILE A O 1
ATOM 569 N N . ALA A 1 73 ? 8.786 -12.978 -11.673 1.00 91.19 73 ALA A N 1
ATOM 570 C CA . ALA A 1 73 ? 9.042 -13.985 -12.700 1.00 91.19 73 ALA A CA 1
ATOM 571 C C . ALA A 1 73 ? 10.541 -14.068 -13.043 1.00 91.19 73 ALA A C 1
ATOM 573 O O . ALA A 1 73 ? 11.265 -13.071 -12.974 1.00 91.19 73 ALA A O 1
ATOM 574 N N . SER A 1 74 ? 11.016 -15.247 -13.449 1.00 91.81 74 SER A N 1
ATOM 575 C CA . SER A 1 74 ? 12.431 -15.419 -13.802 1.00 91.81 74 SER A CA 1
ATOM 576 C C . SER A 1 74 ? 12.825 -14.521 -14.983 1.00 91.81 74 SER A C 1
ATOM 578 O O . SER A 1 74 ? 12.108 -14.424 -15.985 1.00 91.81 74 SER A O 1
ATOM 580 N N . GLY A 1 75 ? 13.956 -13.824 -14.845 1.00 91.06 75 GLY A N 1
ATOM 581 C CA . GLY A 1 75 ? 14.418 -12.817 -15.806 1.00 91.06 75 GLY A CA 1
ATOM 582 C C . GLY A 1 75 ? 13.572 -11.538 -15.853 1.00 91.06 75 GLY A C 1
ATOM 583 O O . GLY A 1 75 ? 13.799 -10.706 -16.727 1.00 91.06 75 GLY A O 1
ATOM 584 N N . ALA A 1 76 ? 12.599 -11.372 -14.949 1.00 94.25 76 ALA A N 1
ATOM 585 C CA . ALA A 1 76 ? 11.829 -10.145 -14.824 1.00 94.25 76 ALA A CA 1
ATOM 586 C C . ALA A 1 76 ? 12.483 -9.164 -13.848 1.00 94.25 76 ALA A C 1
ATOM 588 O O . ALA A 1 76 ? 13.076 -9.530 -12.831 1.00 94.25 76 ALA A O 1
ATOM 589 N N . THR A 1 77 ? 12.287 -7.891 -14.154 1.00 95.75 77 THR A N 1
ATOM 590 C CA . THR A 1 77 ? 12.591 -6.751 -13.295 1.00 95.75 77 THR A CA 1
ATOM 591 C C . THR A 1 77 ? 11.302 -6.024 -12.940 1.00 95.75 77 THR A C 1
ATOM 593 O O . THR A 1 77 ? 10.464 -5.773 -13.819 1.00 95.75 77 THR A O 1
ATOM 596 N N . VAL A 1 78 ? 11.169 -5.682 -11.661 1.00 96.31 78 VAL A N 1
ATOM 597 C CA . VAL A 1 78 ? 10.103 -4.849 -11.109 1.00 96.31 78 VAL A CA 1
ATOM 598 C C . VAL A 1 78 ? 10.700 -3.517 -10.685 1.00 96.31 78 VAL A C 1
ATOM 600 O O . VAL A 1 78 ? 11.655 -3.475 -9.912 1.00 96.31 78 VAL A O 1
ATOM 603 N N . PHE A 1 79 ? 10.121 -2.429 -11.175 1.00 97.06 79 PHE A N 1
ATOM 604 C CA . PHE A 1 79 ? 10.430 -1.076 -10.739 1.00 97.06 79 PHE A CA 1
ATOM 605 C C . PHE A 1 79 ? 9.299 -0.578 -9.850 1.00 97.06 79 PHE A C 1
ATOM 607 O O . PHE A 1 79 ? 8.130 -0.659 -10.226 1.00 97.06 79 PHE A O 1
ATOM 614 N N . MET A 1 80 ? 9.635 -0.059 -8.676 1.00 96.00 80 MET A N 1
ATOM 615 C CA . MET A 1 80 ? 8.666 0.458 -7.719 1.00 96.00 80 MET A CA 1
ATOM 616 C C . MET A 1 80 ? 9.032 1.872 -7.317 1.00 96.00 80 MET A C 1
ATOM 618 O O . MET A 1 80 ? 10.195 2.181 -7.070 1.00 96.00 80 MET A O 1
ATOM 622 N N . LEU A 1 81 ? 8.022 2.718 -7.199 1.00 95.00 81 LEU A N 1
ATOM 623 C CA . LEU A 1 81 ? 8.152 4.031 -6.607 1.00 95.00 81 LEU A CA 1
ATOM 624 C C . LEU A 1 81 ? 7.825 3.920 -5.119 1.00 95.00 81 LEU A C 1
ATOM 626 O O . LEU A 1 81 ? 6.657 3.776 -4.757 1.00 95.00 81 LEU A O 1
ATOM 630 N N . ALA A 1 82 ? 8.842 3.972 -4.266 1.00 93.69 82 ALA A N 1
ATOM 631 C CA . ALA A 1 82 ? 8.706 3.921 -2.813 1.00 93.69 82 ALA A CA 1
ATOM 632 C C . ALA A 1 82 ? 8.827 5.314 -2.192 1.00 93.69 82 ALA A C 1
ATOM 634 O O . ALA A 1 82 ? 9.436 6.214 -2.770 1.00 93.69 82 ALA A O 1
ATOM 635 N N . ARG A 1 83 ? 8.256 5.507 -1.003 1.00 90.50 83 ARG A N 1
ATOM 636 C CA . ARG A 1 83 ? 8.528 6.703 -0.197 1.00 90.50 83 ARG A CA 1
ATOM 637 C C . ARG A 1 83 ? 9.920 6.645 0.394 1.00 90.50 83 ARG A C 1
ATOM 639 O O . ARG A 1 83 ? 10.353 5.604 0.890 1.00 90.50 83 ARG A O 1
ATOM 646 N N . LYS A 1 84 ? 10.582 7.795 0.423 1.00 89.06 84 LYS A N 1
ATOM 647 C CA . LYS A 1 84 ? 11.787 7.963 1.218 1.00 89.06 84 LYS A CA 1
ATOM 648 C C . LYS A 1 84 ? 11.390 8.015 2.704 1.00 89.06 84 LYS A C 1
ATOM 650 O O . LYS A 1 84 ? 10.535 8.819 3.067 1.00 89.06 84 LYS A O 1
ATOM 655 N N . PRO A 1 85 ? 11.972 7.178 3.578 1.00 81.50 85 PRO A N 1
ATOM 656 C CA . PRO A 1 85 ? 11.523 7.056 4.969 1.00 81.50 85 PRO A CA 1
ATOM 657 C C . PRO A 1 85 ? 11.801 8.294 5.843 1.00 81.50 85 PRO A C 1
ATOM 659 O O . PRO A 1 85 ? 11.241 8.404 6.928 1.00 81.50 85 PRO A O 1
ATOM 662 N N . ASP A 1 86 ? 12.664 9.213 5.405 1.00 80.94 86 ASP A N 1
ATOM 663 C CA . ASP A 1 86 ? 13.021 10.452 6.114 1.00 80.94 86 ASP A CA 1
ATOM 664 C C . ASP A 1 86 ? 12.490 11.729 5.463 1.00 80.94 86 ASP A C 1
ATOM 666 O O . ASP A 1 86 ? 12.797 12.826 5.928 1.00 80.94 86 ASP A O 1
ATOM 670 N N . SER A 1 87 ? 11.675 11.602 4.418 1.00 77.75 87 SER A N 1
ATOM 671 C CA . SER A 1 87 ? 11.085 12.746 3.738 1.00 77.75 87 SER A CA 1
ATOM 672 C C . SER A 1 87 ? 9.570 12.639 3.739 1.00 77.75 87 SER A C 1
ATOM 674 O O . SER A 1 87 ? 8.993 11.610 3.383 1.00 77.75 87 SER A O 1
ATOM 676 N N . ALA A 1 88 ? 8.905 13.728 4.117 1.00 68.88 88 ALA A N 1
ATOM 677 C CA . ALA A 1 88 ? 7.485 13.865 3.854 1.00 68.88 88 ALA A CA 1
ATOM 678 C C . ALA A 1 88 ? 7.308 14.062 2.343 1.00 68.88 88 ALA A C 1
ATOM 680 O O . ALA A 1 88 ? 7.700 15.095 1.800 1.00 68.88 88 ALA A O 1
ATOM 681 N N . ALA A 1 89 ? 6.727 13.074 1.661 1.00 66.06 89 ALA A N 1
ATOM 682 C CA . ALA A 1 89 ? 6.386 13.205 0.249 1.00 66.06 89 ALA A CA 1
ATOM 683 C C . ALA A 1 89 ? 5.380 14.359 0.090 1.00 66.06 89 ALA A C 1
ATOM 685 O O . ALA A 1 89 ? 4.205 14.218 0.431 1.00 66.06 89 ALA A O 1
ATOM 686 N N . GLN A 1 90 ? 5.846 15.509 -0.410 1.00 58.78 90 GLN A N 1
ATOM 687 C CA . GLN A 1 90 ? 5.100 16.779 -0.401 1.00 58.78 90 GLN A CA 1
ATOM 688 C C . GLN A 1 90 ? 3.741 16.704 -1.115 1.00 58.78 90 GLN A C 1
ATOM 690 O O . GLN A 1 90 ? 2.840 17.483 -0.826 1.00 58.78 90 GLN A O 1
ATOM 695 N N . PHE A 1 91 ? 3.578 15.748 -2.029 1.00 63.19 91 PHE A N 1
ATOM 696 C CA . PHE A 1 91 ? 2.372 15.576 -2.840 1.00 63.19 91 PHE A CA 1
ATOM 697 C C . PHE A 1 91 ? 1.396 14.533 -2.282 1.00 63.19 91 PHE A C 1
ATOM 699 O O . PHE A 1 91 ? 0.394 14.228 -2.926 1.00 63.19 91 PHE A O 1
ATOM 706 N N . TRP A 1 92 ? 1.693 13.929 -1.129 1.00 65.19 92 TRP A N 1
ATOM 707 C CA . TRP A 1 92 ? 0.847 12.911 -0.504 1.00 65.19 92 TRP A CA 1
ATOM 708 C C . TRP A 1 92 ? 0.291 13.431 0.813 1.00 65.19 92 TRP A C 1
ATOM 710 O O . TRP A 1 92 ? 0.640 12.966 1.899 1.00 65.19 92 TRP A O 1
ATOM 720 N N . GLY A 1 93 ? -0.568 14.435 0.708 1.00 68.25 93 GLY A N 1
ATOM 721 C CA . GLY A 1 93 ? -1.320 14.912 1.853 1.00 68.25 93 GLY A CA 1
ATOM 722 C C . GLY A 1 93 ? -2.480 13.978 2.222 1.00 68.25 93 GLY A C 1
ATOM 723 O O . GLY A 1 93 ? -2.840 13.039 1.501 1.00 68.25 93 GLY A O 1
ATOM 724 N N . THR A 1 94 ? -3.062 14.217 3.397 1.00 81.56 94 THR A N 1
ATOM 725 C CA . THR A 1 94 ? -4.175 13.416 3.932 1.00 81.56 94 THR A CA 1
ATOM 726 C C . THR A 1 94 ? -5.538 13.817 3.363 1.00 81.56 94 THR A C 1
ATOM 728 O O . THR A 1 94 ? -6.548 13.227 3.735 1.00 81.56 94 THR A O 1
ATOM 731 N N . GLU A 1 95 ? -5.600 14.804 2.470 1.00 87.25 95 GLU A N 1
ATOM 732 C CA . GLU A 1 95 ? -6.842 15.392 1.956 1.00 87.25 95 GLU A CA 1
ATOM 733 C C . GLU A 1 95 ? -7.623 14.382 1.117 1.00 87.25 95 GLU A C 1
ATOM 735 O O . GLU A 1 95 ? -8.821 14.207 1.322 1.00 87.25 95 GLU A O 1
ATOM 740 N N . ARG A 1 96 ? -6.952 13.650 0.214 1.00 85.50 96 ARG A N 1
ATOM 741 C CA . ARG A 1 96 ? -7.603 12.607 -0.602 1.00 85.50 96 ARG A CA 1
ATOM 742 C C . ARG A 1 96 ? -8.165 11.481 0.266 1.00 85.50 96 ARG A C 1
ATOM 744 O O . ARG A 1 96 ? -9.258 10.983 -0.002 1.00 85.50 96 ARG A O 1
ATOM 751 N N . LEU A 1 97 ? -7.420 11.100 1.303 1.00 90.19 97 LEU A N 1
ATOM 752 C CA . LEU A 1 97 ? -7.845 10.117 2.296 1.00 90.19 97 LEU A CA 1
ATOM 753 C C . LEU A 1 97 ? -9.087 10.614 3.032 1.00 90.19 97 LEU A C 1
ATOM 755 O O . LEU A 1 97 ? -10.091 9.906 3.071 1.00 90.19 97 LEU A O 1
ATOM 759 N N . ALA A 1 98 ? -9.039 11.834 3.571 1.00 92.69 98 ALA A N 1
ATOM 760 C CA . ALA A 1 98 ? -10.151 12.411 4.311 1.00 92.69 98 ALA A CA 1
ATOM 761 C C . ALA A 1 98 ? -11.400 12.524 3.427 1.00 92.69 98 ALA A C 1
ATOM 763 O O . ALA A 1 98 ? -12.462 12.034 3.806 1.00 92.69 98 ALA A O 1
ATOM 764 N N . ALA A 1 99 ? -11.248 13.059 2.213 1.00 92.69 99 ALA A N 1
ATOM 765 C CA . ALA A 1 99 ? -12.331 13.227 1.253 1.00 92.69 99 ALA A CA 1
ATOM 766 C C . ALA A 1 99 ? -13.010 11.900 0.886 1.00 92.69 99 ALA A C 1
ATOM 768 O O . ALA A 1 99 ? -14.236 11.836 0.865 1.00 92.69 99 ALA A O 1
ATOM 769 N N . ARG A 1 100 ? -12.244 10.829 0.628 1.00 93.00 100 ARG A N 1
ATOM 770 C CA . ARG A 1 100 ? -12.821 9.509 0.324 1.00 93.00 100 ARG A CA 1
ATOM 771 C C . ARG A 1 100 ? -13.504 8.900 1.547 1.00 93.00 100 ARG A C 1
ATOM 773 O O . ARG A 1 100 ? -14.619 8.404 1.432 1.00 93.00 100 ARG A O 1
ATOM 780 N N . MET A 1 101 ? -12.870 8.950 2.716 1.00 94.62 101 MET A N 1
ATOM 781 C CA . MET A 1 101 ? -13.439 8.369 3.937 1.00 94.62 101 MET A CA 1
ATOM 782 C C . MET A 1 101 ? -14.742 9.065 4.352 1.00 94.62 101 MET A C 1
ATOM 784 O O . MET A 1 101 ? -15.683 8.385 4.751 1.00 94.62 101 MET A O 1
ATOM 788 N N . MET A 1 102 ? -14.841 10.387 4.183 1.00 94.06 102 MET A N 1
ATOM 789 C CA . MET A 1 102 ? -16.055 11.169 4.468 1.00 94.06 102 MET A CA 1
ATOM 790 C C . MET A 1 102 ? -17.238 10.863 3.534 1.00 94.06 102 MET A C 1
ATOM 792 O O . MET A 1 102 ? -18.361 11.265 3.818 1.00 94.06 102 MET A O 1
ATOM 796 N N . GLN A 1 103 ? -17.036 10.121 2.438 1.00 91.06 103 GLN A N 1
ATOM 797 C CA . GLN A 1 103 ? -18.150 9.589 1.637 1.00 91.06 103 GLN A CA 1
ATOM 798 C C . GLN A 1 103 ? -18.873 8.434 2.351 1.00 91.06 103 GLN A C 1
ATOM 800 O O . GLN A 1 103 ? -19.977 8.047 1.963 1.00 91.06 103 GLN A O 1
ATOM 805 N N . SER A 1 104 ? -18.267 7.873 3.402 1.00 91.06 104 SER A N 1
ATOM 806 C CA . SER A 1 104 ? -18.861 6.803 4.199 1.00 91.06 104 SER A CA 1
ATOM 807 C C . SER A 1 104 ? -19.885 7.358 5.178 1.00 91.06 104 SER A C 1
ATOM 809 O O . SER A 1 104 ? -19.633 8.312 5.914 1.00 91.06 104 SER A O 1
ATOM 811 N N . LYS A 1 105 ? -21.049 6.709 5.249 1.00 88.38 105 LYS A N 1
ATOM 812 C CA . LYS A 1 105 ? -22.118 7.117 6.161 1.00 88.38 105 LYS A CA 1
ATOM 813 C C . LYS A 1 105 ? -21.649 7.053 7.620 1.00 88.38 105 LYS A C 1
ATOM 815 O O . LYS A 1 105 ? -21.309 5.982 8.118 1.00 88.38 105 LYS A O 1
ATOM 820 N N . GLY A 1 106 ? -21.718 8.188 8.317 1.00 85.06 106 GLY A N 1
ATOM 821 C CA . GLY A 1 106 ? -21.324 8.306 9.726 1.00 85.06 106 GLY A CA 1
ATOM 822 C C . GLY A 1 106 ? -19.909 8.843 9.956 1.00 85.06 106 GLY A C 1
ATOM 823 O O . GLY A 1 106 ? -19.497 8.907 11.109 1.00 85.06 106 GLY A O 1
ATOM 824 N N . ILE A 1 107 ? -19.194 9.245 8.899 1.00 92.56 107 ILE A N 1
ATOM 825 C CA . ILE A 1 107 ? -17.916 9.964 8.974 1.00 92.56 107 ILE A CA 1
ATOM 826 C C . ILE A 1 107 ? -18.135 11.359 8.383 1.00 92.56 107 ILE A C 1
ATOM 828 O O . ILE A 1 107 ? -18.279 11.505 7.175 1.00 92.56 107 ILE A O 1
ATOM 832 N N . ASN A 1 108 ? -18.180 12.386 9.228 1.00 92.19 108 ASN A N 1
ATOM 833 C CA . ASN A 1 108 ? -18.609 13.736 8.848 1.00 92.19 108 ASN A CA 1
ATOM 834 C C . ASN A 1 108 ? -17.497 14.783 8.965 1.00 92.19 108 ASN A C 1
ATOM 836 O O . ASN A 1 108 ? -17.642 15.892 8.455 1.00 92.19 108 ASN A O 1
ATOM 840 N N . THR A 1 109 ? -16.396 14.463 9.644 1.00 93.94 109 THR A N 1
ATOM 841 C CA . THR A 1 109 ? -15.265 15.380 9.821 1.00 93.94 109 THR A CA 1
ATOM 842 C C . THR A 1 109 ? -13.953 14.751 9.368 1.00 93.94 109 THR A C 1
ATOM 844 O O . THR A 1 109 ? -13.780 13.531 9.413 1.00 93.94 109 THR A O 1
ATOM 847 N N . GLU A 1 110 ? -12.972 15.582 9.004 1.00 93.88 110 GLU A N 1
ATOM 848 C CA . GLU A 1 110 ? -11.625 15.089 8.688 1.00 93.88 110 GLU A CA 1
ATOM 849 C C . GLU A 1 110 ? -10.985 14.344 9.864 1.00 93.88 110 GLU A C 1
ATOM 851 O O . GLU A 1 110 ? -10.252 13.377 9.670 1.00 93.88 110 GLU A O 1
ATOM 856 N N . GLY A 1 111 ? -11.260 14.787 11.095 1.00 93.12 111 GLY A N 1
ATOM 857 C CA . GLY A 1 111 ? -10.772 14.121 12.297 1.00 93.12 111 GLY A CA 1
ATOM 858 C C . GLY A 1 111 ? -11.300 12.693 12.403 1.00 93.12 111 GLY A C 1
ATOM 859 O O . GLY A 1 111 ? -10.517 11.773 12.623 1.00 93.12 111 GLY A O 1
ATOM 860 N N . GLU A 1 112 ? -12.603 12.502 12.181 1.00 94.50 112 GLU A N 1
ATOM 861 C CA . GLU A 1 112 ? -13.223 11.174 12.171 1.00 94.50 112 GLU A CA 1
ATOM 862 C C . GLU A 1 112 ? -12.665 10.303 11.044 1.00 94.50 112 GLU A C 1
ATOM 864 O O . GLU A 1 112 ? -12.347 9.136 11.268 1.00 94.50 112 GLU A O 1
ATOM 869 N N . ALA A 1 113 ? -12.481 10.877 9.852 1.00 94.94 113 ALA A N 1
ATOM 870 C CA . ALA A 1 113 ? -11.912 10.182 8.704 1.00 94.94 113 ALA A CA 1
ATOM 871 C C . ALA A 1 113 ? -10.490 9.671 8.974 1.00 94.94 113 ALA A C 1
ATOM 873 O O . ALA A 1 113 ? -10.185 8.510 8.694 1.00 94.94 113 ALA A O 1
ATOM 874 N N . ARG A 1 114 ? -9.630 10.512 9.561 1.00 93.94 114 ARG A N 1
ATOM 875 C CA . ARG A 1 114 ? -8.261 10.136 9.945 1.00 93.94 114 ARG A CA 1
ATOM 876 C C . ARG A 1 114 ? -8.261 9.070 11.039 1.00 93.94 114 ARG A C 1
ATOM 878 O O . ARG A 1 114 ? -7.475 8.132 10.962 1.00 93.94 114 ARG A O 1
ATOM 885 N N . THR A 1 115 ? -9.147 9.170 12.032 1.00 94.19 115 THR A N 1
ATOM 886 C CA . THR A 1 115 ? -9.293 8.135 13.066 1.00 94.19 115 THR A CA 1
ATOM 887 C C . THR A 1 115 ? -9.713 6.800 12.457 1.00 94.19 115 THR A C 1
ATOM 889 O O . THR A 1 115 ? -9.057 5.795 12.719 1.00 94.19 115 THR A O 1
ATOM 892 N N . TRP A 1 116 ? -10.746 6.783 11.611 1.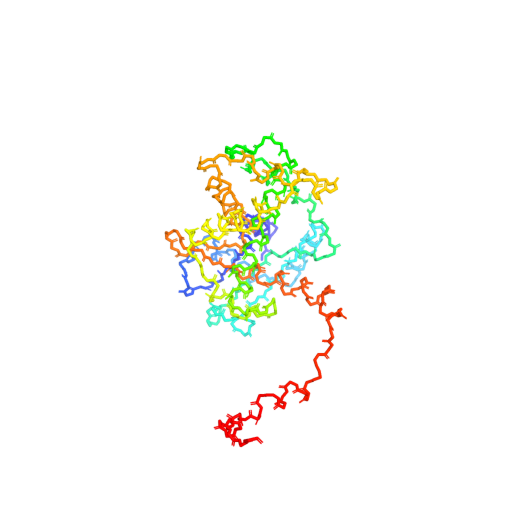00 95.69 116 TRP A N 1
ATOM 893 C CA . TRP A 1 116 ? -11.205 5.566 10.938 1.00 95.69 116 TRP A CA 1
ATOM 894 C C . TRP A 1 116 ? -10.124 4.946 10.063 1.00 95.69 116 TRP A C 1
ATOM 896 O O . TRP A 1 116 ? -9.861 3.753 10.183 1.00 95.69 116 TRP A O 1
ATOM 906 N N . PHE A 1 117 ? -9.457 5.749 9.234 1.00 95.88 117 PHE A N 1
ATOM 907 C CA . PHE A 1 117 ? -8.369 5.258 8.396 1.00 95.88 117 PHE A CA 1
ATOM 908 C C . PHE A 1 117 ? -7.262 4.607 9.230 1.00 95.88 117 PHE A C 1
ATOM 910 O O . PHE A 1 117 ? -6.844 3.494 8.927 1.00 95.88 117 PHE A O 1
ATOM 917 N N . THR A 1 118 ? -6.820 5.264 10.306 1.00 95.19 118 THR A N 1
ATO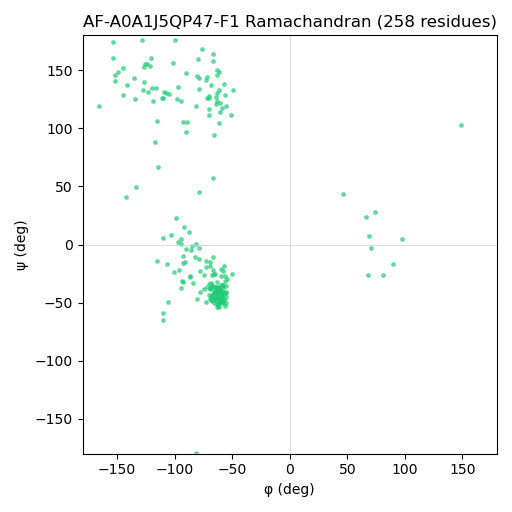M 918 C CA . THR A 1 118 ? -5.767 4.737 11.185 1.00 95.19 118 THR A CA 1
ATOM 919 C C . THR A 1 118 ? -6.171 3.411 11.834 1.00 95.19 118 THR A C 1
ATOM 921 O O . THR A 1 118 ? -5.361 2.488 11.879 1.00 95.19 118 THR A O 1
ATOM 924 N N . GLN A 1 119 ? -7.418 3.269 12.296 1.00 95.25 119 GLN A N 1
ATOM 925 C CA . GLN A 1 119 ? -7.879 2.003 12.879 1.00 95.25 119 GLN A CA 1
ATOM 926 C C . GLN A 1 119 ? -7.961 0.881 11.838 1.00 95.25 119 GLN A C 1
ATOM 928 O O . GLN A 1 119 ? -7.478 -0.223 12.082 1.00 95.25 119 GLN A O 1
ATOM 933 N N . LEU A 1 120 ? -8.514 1.163 10.656 1.00 97.06 120 LEU A N 1
ATOM 934 C CA . LEU A 1 120 ? -8.583 0.193 9.559 1.00 97.06 120 LEU A CA 1
ATOM 935 C C . LEU A 1 120 ? -7.186 -0.221 9.080 1.00 97.06 120 LEU A C 1
ATOM 937 O O . LEU A 1 120 ? -6.957 -1.395 8.794 1.00 97.06 120 LEU A O 1
ATOM 941 N N . TRP A 1 121 ? -6.235 0.714 9.071 1.00 95.94 121 TRP A N 1
ATOM 942 C CA . TRP A 1 121 ? -4.832 0.439 8.788 1.00 95.94 121 TRP A CA 1
ATOM 943 C C . TRP A 1 121 ? -4.220 -0.539 9.796 1.00 95.94 121 TRP A C 1
ATOM 945 O O . TRP A 1 121 ? -3.615 -1.527 9.385 1.00 95.94 121 TRP A O 1
ATOM 955 N N . PHE A 1 122 ? -4.415 -0.331 11.103 1.00 95.25 122 PHE A N 1
ATOM 956 C CA . PHE A 1 122 ? -3.917 -1.269 12.116 1.00 95.25 122 PHE A CA 1
ATOM 957 C C . PHE A 1 122 ? -4.551 -2.655 12.004 1.00 95.25 122 PHE A C 1
ATOM 959 O O . PHE A 1 122 ? -3.846 -3.653 12.120 1.00 95.25 122 PHE A O 1
ATOM 966 N N . LEU A 1 123 ? -5.850 -2.732 11.719 1.00 96.31 123 LEU A N 1
ATOM 967 C CA . LEU A 1 123 ? -6.538 -4.010 11.527 1.00 96.31 123 LEU A CA 1
ATOM 968 C C . LEU A 1 123 ? -6.063 -4.741 10.268 1.00 96.31 123 LEU A C 1
ATOM 970 O O . LEU A 1 123 ? -5.943 -5.963 10.271 1.00 96.31 123 LEU A O 1
ATOM 974 N N . LEU A 1 124 ? -5.731 -4.008 9.204 1.00 96.25 124 LEU A N 1
ATOM 975 C CA . LEU A 1 124 ? -5.120 -4.597 8.016 1.00 96.25 124 LEU A CA 1
ATOM 976 C C . LEU A 1 124 ? -3.726 -5.159 8.331 1.00 96.25 124 LEU A C 1
ATOM 978 O O . LEU A 1 124 ? -3.387 -6.252 7.879 1.00 96.25 124 LEU A O 1
ATOM 982 N N . LEU A 1 125 ? -2.920 -4.431 9.112 1.00 93.50 125 LEU A N 1
ATOM 983 C CA . LEU A 1 125 ? -1.613 -4.915 9.557 1.00 93.50 125 LEU A CA 1
ATOM 984 C C . LEU A 1 125 ? -1.738 -6.162 10.437 1.00 93.50 125 LEU A C 1
ATOM 986 O O . LEU A 1 125 ? -0.994 -7.115 10.222 1.00 93.50 125 LEU A O 1
ATOM 990 N N . ASP A 1 126 ? -2.695 -6.190 11.366 1.00 91.88 126 ASP A N 1
ATOM 991 C CA . ASP A 1 126 ? -3.003 -7.375 12.175 1.00 91.88 126 ASP A CA 1
ATOM 992 C C . ASP A 1 126 ? -3.348 -8.583 11.292 1.00 91.88 126 ASP A C 1
ATOM 994 O O . ASP A 1 126 ? -2.786 -9.667 11.456 1.00 91.88 126 ASP A O 1
ATOM 998 N N . LEU A 1 127 ? -4.208 -8.375 10.291 1.00 92.31 127 LEU A N 1
ATOM 999 C CA . LEU A 1 127 ? -4.639 -9.418 9.363 1.00 92.31 127 LEU A CA 1
ATOM 1000 C C . LEU A 1 127 ? -3.487 -9.979 8.514 1.00 92.31 127 LEU A C 1
ATOM 1002 O O . LEU A 1 127 ? -3.419 -11.187 8.282 1.00 92.31 127 LEU A O 1
ATOM 1006 N N . ILE A 1 128 ? -2.588 -9.117 8.032 1.00 92.00 128 ILE A N 1
ATOM 1007 C CA . ILE A 1 128 ? -1.499 -9.504 7.120 1.00 92.00 128 ILE A CA 1
ATOM 1008 C C . ILE A 1 128 ? -0.277 -10.051 7.869 1.00 92.00 128 ILE A C 1
ATOM 1010 O O . ILE A 1 128 ? 0.415 -10.923 7.334 1.00 92.00 128 ILE A O 1
ATOM 1014 N N . TYR A 1 129 ? 0.005 -9.543 9.071 1.00 89.25 129 TYR A N 1
ATOM 1015 C CA . TYR A 1 129 ? 1.210 -9.874 9.830 1.00 89.25 129 TYR A CA 1
ATOM 1016 C C . TYR A 1 129 ? 0.906 -10.725 11.060 1.00 89.25 129 TYR A C 1
ATOM 1018 O O . TYR A 1 129 ? 1.306 -11.885 11.097 1.00 89.25 129 TYR A O 1
ATOM 1026 N N . THR A 1 130 ? 0.172 -10.200 12.040 1.00 86.12 130 THR A N 1
ATOM 1027 C CA . THR A 1 130 ? -0.032 -10.870 13.335 1.00 86.12 130 THR A CA 1
ATOM 1028 C C . THR A 1 130 ? -0.767 -12.200 13.191 1.00 86.12 130 THR A C 1
ATOM 1030 O O . THR A 1 130 ? -0.255 -13.237 13.604 1.00 86.12 130 THR A O 1
ATOM 1033 N N . ARG A 1 131 ? -1.941 -12.208 12.545 1.00 85.44 131 ARG A N 1
ATOM 1034 C CA . ARG A 1 131 ? -2.767 -13.420 12.389 1.00 85.44 131 ARG A CA 1
ATOM 1035 C C . ARG A 1 131 ? -2.094 -14.495 11.538 1.00 85.44 131 ARG A C 1
ATOM 1037 O O . ARG A 1 131 ? -2.393 -15.674 11.683 1.00 85.44 131 ARG A O 1
ATOM 1044 N N . LYS A 1 132 ? -1.181 -14.086 10.655 1.00 82.81 132 LYS A N 1
ATOM 1045 C CA . LYS A 1 132 ? -0.383 -14.979 9.806 1.00 82.81 132 LYS A CA 1
ATOM 1046 C C . LYS A 1 132 ? 0.984 -15.318 10.405 1.00 82.81 132 LYS A C 1
ATOM 1048 O O . LYS A 1 132 ? 1.779 -15.959 9.726 1.00 82.81 132 LYS A O 1
ATOM 1053 N N . ASN A 1 133 ? 1.263 -14.875 11.635 1.00 82.75 133 ASN A N 1
ATOM 1054 C CA . ASN A 1 133 ? 2.557 -15.002 12.304 1.00 82.75 133 ASN A CA 1
ATOM 1055 C C . ASN A 1 133 ? 3.743 -14.612 11.398 1.00 82.75 133 ASN A C 1
ATOM 1057 O O . ASN A 1 133 ? 4.753 -15.307 11.298 1.00 82.75 133 ASN A O 1
ATOM 1061 N N . ARG A 1 134 ? 3.584 -13.510 10.663 1.00 83.88 134 ARG A N 1
ATOM 1062 C CA . ARG A 1 134 ? 4.534 -13.052 9.653 1.00 83.88 134 ARG A CA 1
ATOM 1063 C C . ARG A 1 134 ? 5.282 -11.828 10.156 1.00 83.88 134 ARG A C 1
ATOM 1065 O O . ARG A 1 134 ? 4.683 -10.846 10.584 1.00 83.88 134 ARG A O 1
ATOM 1072 N N . SER A 1 135 ? 6.606 -11.864 10.039 1.00 85.56 135 SER A N 1
ATOM 1073 C CA . SER A 1 135 ? 7.457 -10.717 10.357 1.00 85.56 135 SER A CA 1
ATOM 1074 C C . SER A 1 135 ? 7.326 -9.612 9.294 1.00 85.56 135 SER A C 1
ATOM 1076 O O . SER A 1 135 ? 7.272 -9.928 8.101 1.00 85.56 135 SER A O 1
ATOM 1078 N N . PRO A 1 136 ? 7.390 -8.323 9.679 1.00 84.75 136 PRO A N 1
ATOM 1079 C CA . PRO A 1 136 ? 7.605 -7.204 8.755 1.00 84.75 136 PRO A CA 1
ATOM 1080 C C . PRO A 1 136 ? 8.802 -7.387 7.804 1.00 84.75 136 PRO A C 1
ATOM 1082 O O . PRO A 1 136 ? 8.805 -6.834 6.708 1.00 84.75 136 PRO A O 1
ATOM 1085 N N . ASN A 1 137 ? 9.796 -8.199 8.190 1.00 84.06 137 ASN A N 1
ATOM 1086 C CA . ASN A 1 137 ? 10.963 -8.513 7.363 1.00 84.06 137 ASN A CA 1
ATOM 1087 C C . ASN A 1 137 ? 10.711 -9.553 6.269 1.00 84.06 137 ASN A C 1
ATOM 1089 O O . ASN A 1 137 ? 11.547 -9.696 5.379 1.00 84.06 137 ASN A O 1
ATOM 1093 N N . ALA A 1 138 ? 9.584 -10.266 6.299 1.00 83.75 138 ALA A N 1
ATOM 1094 C CA . ALA A 1 138 ? 9.268 -11.342 5.362 1.00 83.75 138 ALA A CA 1
ATOM 1095 C C . ALA A 1 138 ? 8.784 -10.814 3.998 1.00 83.75 138 ALA A C 1
ATOM 1097 O O . ALA A 1 138 ? 7.790 -11.300 3.448 1.00 83.75 138 ALA A O 1
ATOM 1098 N N . MET A 1 139 ? 9.464 -9.802 3.446 1.00 88.12 139 MET A N 1
ATOM 1099 C CA . MET A 1 139 ? 9.152 -9.211 2.139 1.00 88.12 139 MET A CA 1
ATOM 1100 C C . MET A 1 139 ? 9.141 -10.276 1.041 1.00 88.12 139 MET A C 1
ATOM 1102 O O . MET A 1 139 ? 8.283 -10.222 0.162 1.00 88.12 139 MET A O 1
ATOM 1106 N N . GLN A 1 140 ? 10.021 -11.280 1.128 1.00 83.25 140 GLN A N 1
ATOM 1107 C CA . GLN A 1 140 ? 10.071 -12.370 0.160 1.00 83.25 140 GLN A CA 1
ATOM 1108 C C . GLN A 1 140 ? 8.737 -13.117 0.021 1.00 83.25 140 GLN A C 1
ATOM 1110 O O . GLN A 1 140 ? 8.410 -13.525 -1.083 1.00 83.25 140 GLN A O 1
ATOM 1115 N N . ASP A 1 141 ? 7.922 -13.218 1.073 1.00 83.31 141 ASP A N 1
ATOM 1116 C CA . ASP A 1 141 ? 6.666 -13.983 1.070 1.00 83.31 141 ASP A CA 1
ATOM 1117 C C . ASP A 1 141 ? 5.422 -13.115 0.852 1.00 83.31 141 ASP A C 1
ATOM 1119 O O . ASP A 1 141 ? 4.310 -13.488 1.213 1.00 83.31 141 ASP A O 1
ATOM 1123 N N . TRP A 1 142 ? 5.567 -11.938 0.243 1.00 88.50 142 TRP A N 1
ATOM 1124 C CA . TRP A 1 142 ? 4.440 -11.029 0.001 1.00 88.50 142 TRP A CA 1
ATOM 1125 C C . TRP A 1 142 ? 3.291 -11.674 -0.792 1.00 88.50 142 TRP A C 1
ATOM 1127 O O . TRP A 1 142 ? 2.128 -11.315 -0.605 1.00 88.50 142 TRP A O 1
ATOM 1137 N N . VAL A 1 143 ? 3.581 -12.676 -1.627 1.00 88.62 143 VAL A N 1
ATOM 1138 C CA . VAL A 1 143 ? 2.570 -13.387 -2.419 1.00 88.62 143 VAL A CA 1
ATOM 1139 C C . VAL A 1 143 ? 1.563 -14.191 -1.581 1.00 88.62 143 VAL A C 1
ATOM 1141 O O . VAL A 1 143 ? 0.439 -14.381 -2.039 1.00 88.62 143 VAL A O 1
ATOM 1144 N N . SER A 1 144 ? 1.915 -14.627 -0.363 1.00 86.19 144 SER A N 1
ATOM 1145 C CA . SER A 1 144 ? 1.053 -15.448 0.516 1.00 86.19 144 SER A CA 1
ATOM 1146 C C . SER A 1 144 ? 0.123 -14.619 1.417 1.00 86.19 144 SER A C 1
ATOM 1148 O O . SER A 1 144 ? -0.542 -15.119 2.330 1.00 86.19 144 SER A O 1
ATOM 1150 N N . THR A 1 145 ? 0.035 -13.316 1.162 1.00 90.44 145 THR A N 1
ATOM 1151 C CA . THR A 1 145 ? -0.681 -12.360 2.015 1.00 90.44 145 THR A CA 1
ATOM 1152 C C . THR A 1 145 ? -2.137 -12.148 1.617 1.00 90.44 145 THR A C 1
ATOM 1154 O O . THR A 1 145 ? -2.757 -11.206 2.100 1.00 90.44 145 THR A O 1
ATOM 1157 N N . SER A 1 146 ? -2.710 -13.022 0.787 1.00 93.19 146 SER A N 1
ATOM 1158 C CA . SER A 1 146 ? -4.085 -12.853 0.324 1.00 93.19 146 SER A CA 1
ATOM 1159 C C . SER A 1 146 ? -5.110 -12.917 1.462 1.00 93.19 146 SER A C 1
ATOM 1161 O O . SER A 1 146 ? -4.927 -13.642 2.446 1.00 93.19 146 SER A O 1
ATOM 1163 N N . PHE A 1 147 ? -6.181 -12.143 1.333 1.00 95.44 147 PHE A N 1
ATOM 1164 C CA . PHE A 1 147 ? -7.323 -12.128 2.237 1.00 95.44 147 PHE A CA 1
ATOM 1165 C C . PHE A 1 147 ? -8.599 -11.772 1.467 1.00 95.44 147 PHE A C 1
ATOM 1167 O O . PHE A 1 147 ? -8.562 -11.023 0.489 1.00 95.44 147 PHE A O 1
ATOM 1174 N N . ALA A 1 148 ? -9.731 -12.309 1.918 1.00 96.94 148 ALA A N 1
ATOM 1175 C CA . ALA A 1 148 ? -11.038 -11.931 1.399 1.00 96.94 148 ALA A CA 1
ATOM 1176 C C . ALA A 1 148 ? -11.510 -10.624 2.048 1.00 96.94 148 ALA A C 1
ATOM 1178 O O . ALA A 1 148 ? -11.269 -10.366 3.233 1.00 96.94 148 ALA A O 1
ATOM 1179 N N . LYS A 1 149 ? -12.217 -9.807 1.275 1.00 97.19 149 LYS A N 1
ATOM 1180 C CA . LYS A 1 149 ? -12.818 -8.549 1.715 1.00 97.19 149 LYS A CA 1
ATOM 1181 C C . LYS A 1 149 ? -13.744 -8.740 2.912 1.00 97.19 149 LYS A C 1
ATOM 1183 O O . LYS A 1 149 ? -13.719 -7.944 3.848 1.00 97.19 149 LYS A O 1
ATOM 1188 N N . GLU A 1 150 ? -14.540 -9.798 2.885 1.00 97.00 150 GLU A N 1
ATOM 1189 C CA . GLU A 1 150 ? -15.508 -10.150 3.918 1.00 97.00 150 GLU A CA 1
ATOM 1190 C C . GLU A 1 150 ? -14.787 -10.443 5.235 1.00 97.00 150 GLU A C 1
ATOM 1192 O O . GLU A 1 150 ? -15.164 -9.901 6.268 1.00 97.00 150 GLU A O 1
ATOM 1197 N N . VAL A 1 151 ? -13.662 -11.167 5.180 1.00 96.94 151 VAL A N 1
ATOM 1198 C CA . VAL A 1 151 ? -12.815 -11.450 6.350 1.00 96.94 151 VAL A CA 1
ATOM 1199 C C . VAL A 1 151 ? -12.264 -10.161 6.966 1.00 96.94 151 VAL A C 1
ATOM 1201 O O . VAL A 1 151 ? -12.220 -10.034 8.190 1.00 96.94 151 VAL A O 1
ATOM 1204 N N . PHE A 1 152 ? -11.870 -9.180 6.148 1.00 97.62 152 PHE A N 1
ATOM 1205 C CA . PHE A 1 152 ? -11.439 -7.875 6.657 1.00 97.62 152 PHE A CA 1
ATOM 1206 C C . PHE A 1 152 ? -12.596 -7.114 7.322 1.00 97.62 152 PHE A C 1
ATOM 1208 O O . PHE A 1 152 ? -12.445 -6.615 8.434 1.00 97.62 152 PHE A O 1
ATOM 1215 N N . ILE A 1 153 ? -13.768 -7.067 6.685 1.00 96.81 153 ILE A N 1
ATOM 1216 C CA . ILE A 1 153 ? -14.959 -6.411 7.247 1.00 96.81 153 ILE A CA 1
ATOM 1217 C C . ILE A 1 153 ? -15.368 -7.061 8.574 1.00 96.81 153 ILE A C 1
ATOM 1219 O O . ILE A 1 153 ? -15.684 -6.355 9.534 1.00 96.81 153 ILE A O 1
ATOM 1223 N N . ASP A 1 154 ? -15.361 -8.387 8.645 1.00 96.12 154 ASP A N 1
ATOM 1224 C CA . ASP A 1 154 ? -15.741 -9.115 9.851 1.00 96.12 154 ASP A CA 1
ATOM 1225 C C . ASP A 1 154 ? -14.706 -8.923 10.961 1.00 96.12 154 ASP A C 1
ATOM 1227 O O . ASP A 1 154 ? -15.093 -8.623 12.086 1.00 96.12 154 ASP A O 1
ATOM 1231 N N . THR A 1 155 ? -13.411 -8.890 10.629 1.00 96.00 155 THR A 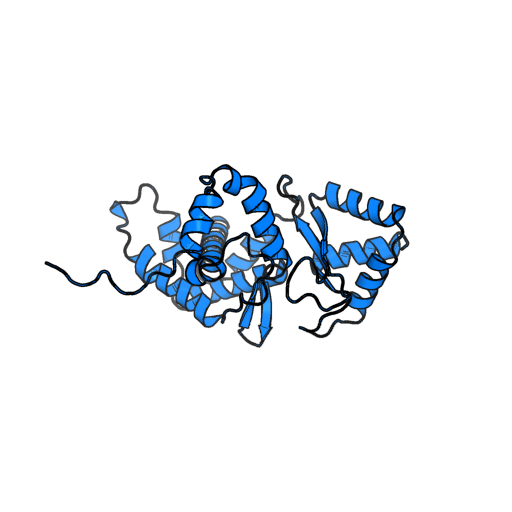N 1
ATOM 1232 C CA . THR A 1 155 ? -12.341 -8.497 11.565 1.00 96.00 155 THR A CA 1
ATOM 1233 C C . THR A 1 155 ? -12.590 -7.111 12.174 1.00 96.00 155 THR A C 1
ATOM 1235 O O . THR A 1 155 ? -12.397 -6.903 13.373 1.00 96.00 155 THR A O 1
ATOM 1238 N N . VAL A 1 156 ? -13.059 -6.148 11.373 1.00 96.25 156 VAL A N 1
ATOM 1239 C CA . VAL A 1 156 ? -13.405 -4.804 11.862 1.00 96.25 156 VAL A CA 1
ATOM 1240 C C . VAL A 1 156 ? -14.624 -4.849 12.783 1.00 96.25 156 VAL A C 1
ATOM 1242 O O . VAL A 1 156 ? -14.619 -4.218 13.841 1.00 96.25 156 VAL A O 1
ATOM 1245 N N . LYS A 1 157 ? -15.671 -5.601 12.425 1.00 95.12 157 LYS A N 1
ATOM 1246 C CA . LYS A 1 157 ? -16.861 -5.754 13.277 1.00 95.12 157 LYS A CA 1
ATOM 1247 C C . LYS A 1 157 ? -16.526 -6.436 14.604 1.00 95.12 157 LYS A C 1
ATOM 1249 O O . LYS A 1 157 ? -17.000 -5.973 15.639 1.00 95.12 157 LYS A O 1
ATOM 1254 N N . GLU A 1 158 ? -15.720 -7.494 14.579 1.00 94.44 158 GLU A N 1
ATOM 1255 C CA . GLU A 1 158 ? -15.208 -8.195 15.762 1.00 94.44 158 GLU A CA 1
ATOM 1256 C C . GLU A 1 158 ? -14.434 -7.233 16.660 1.00 94.44 158 GLU A C 1
ATOM 1258 O O . GLU A 1 158 ? -14.758 -7.098 17.835 1.00 94.44 158 GLU A O 1
ATOM 1263 N N . TYR A 1 159 ? -13.489 -6.470 16.105 1.00 94.38 159 TYR A N 1
ATOM 1264 C CA . TYR A 1 159 ? -12.753 -5.455 16.860 1.00 94.38 159 TYR A CA 1
ATOM 1265 C C . TYR A 1 159 ? -13.689 -4.447 17.547 1.00 94.38 159 TYR A C 1
ATOM 1267 O O . TYR A 1 159 ? -13.539 -4.156 18.737 1.00 94.38 159 TYR A O 1
ATOM 1275 N N . LEU A 1 160 ? -14.700 -3.942 16.836 1.00 94.19 160 LEU A N 1
ATOM 1276 C CA . LEU A 1 160 ? -15.662 -3.002 17.412 1.00 94.19 160 LEU A CA 1
ATOM 1277 C C . LEU A 1 160 ? -16.517 -3.650 18.511 1.00 94.19 160 LEU A C 1
ATOM 1279 O O . LEU A 1 160 ? -16.746 -3.028 19.544 1.00 94.19 160 LEU A O 1
ATOM 1283 N N . ASN A 1 161 ? -16.978 -4.885 18.309 1.00 92.94 161 ASN A N 1
ATOM 1284 C CA . ASN A 1 161 ? -17.801 -5.625 19.269 1.00 92.94 161 ASN A CA 1
ATOM 1285 C C . ASN A 1 161 ? -17.032 -6.035 20.525 1.00 92.94 161 ASN A C 1
ATOM 1287 O O . ASN A 1 161 ? -17.518 -5.853 21.641 1.00 92.94 161 ASN A O 1
ATOM 1291 N N . ASP A 1 162 ? -15.838 -6.585 20.342 1.00 91.56 162 ASP A N 1
ATOM 1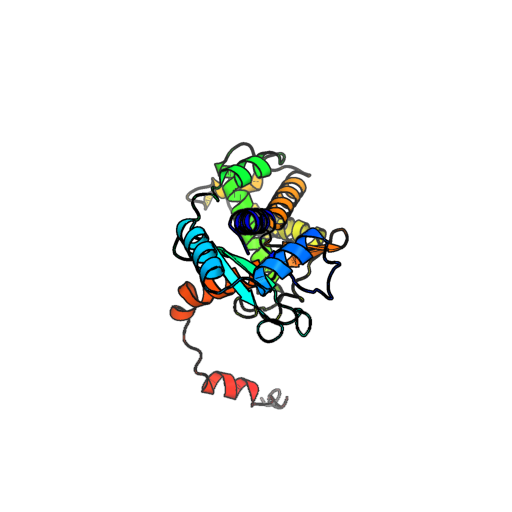292 C CA . ASP A 1 162 ? -15.106 -7.258 21.405 1.00 91.56 162 ASP A CA 1
ATOM 1293 C C . ASP A 1 162 ? -14.086 -6.382 22.102 1.00 91.56 162 ASP A C 1
ATOM 1295 O O . ASP A 1 162 ? -13.724 -6.676 23.242 1.00 91.56 162 ASP A O 1
ATOM 1299 N N . ARG A 1 163 ? -13.628 -5.313 21.446 1.00 89.38 163 ARG A N 1
ATOM 1300 C CA . ARG A 1 163 ? -12.679 -4.369 22.033 1.00 89.38 163 ARG A CA 1
ATOM 1301 C C . ARG A 1 163 ? -13.343 -3.037 22.316 1.00 89.38 163 ARG A C 1
ATOM 1303 O O . ARG A 1 163 ? -13.379 -2.637 23.468 1.00 89.38 163 ARG A O 1
ATOM 1310 N N . VAL A 1 164 ? -13.902 -2.371 21.306 1.00 91.38 164 VAL A N 1
ATOM 1311 C CA . VAL A 1 164 ? -14.348 -0.974 21.462 1.00 91.38 164 VAL A CA 1
ATOM 1312 C C . VAL A 1 164 ? -15.615 -0.857 22.308 1.00 91.38 164 VAL A C 1
ATOM 1314 O O . VAL A 1 164 ? -15.639 -0.090 23.263 1.00 91.38 164 VAL A O 1
ATOM 1317 N N . ARG A 1 165 ? -16.662 -1.637 22.017 1.00 91.06 165 ARG A N 1
ATOM 1318 C CA . ARG A 1 165 ? -17.958 -1.559 22.720 1.00 91.06 165 ARG A CA 1
ATOM 1319 C C . ARG A 1 165 ? -17.899 -1.977 24.187 1.00 91.06 165 ARG A C 1
ATOM 1321 O O . ARG A 1 165 ? -18.770 -1.580 24.951 1.00 91.06 165 ARG A O 1
ATOM 1328 N N . LYS A 1 166 ? -16.893 -2.766 24.569 1.00 92.12 166 LYS A N 1
ATOM 1329 C CA . LYS A 1 166 ? -16.687 -3.225 25.951 1.00 92.12 166 LYS A CA 1
ATOM 1330 C C . LYS A 1 166 ? -15.894 -2.229 26.803 1.00 92.12 166 LYS A C 1
ATOM 1332 O O . LYS A 1 166 ? -15.735 -2.465 27.995 1.00 92.12 166 LYS A O 1
ATOM 1337 N N . ILE A 1 167 ? -15.396 -1.142 26.211 1.00 91.25 167 ILE A N 1
ATOM 1338 C CA . ILE A 1 167 ? -14.748 -0.062 26.958 1.00 91.25 167 ILE A CA 1
ATOM 1339 C C . ILE A 1 167 ? -15.813 0.676 27.765 1.00 91.25 167 ILE A C 1
ATOM 1341 O O . ILE A 1 167 ? -16.810 1.131 27.201 1.00 91.25 167 ILE A O 1
ATOM 1345 N N . ASP A 1 168 ? -15.570 0.823 29.067 1.00 89.88 168 ASP A N 1
ATOM 1346 C CA . ASP A 1 168 ? -16.347 1.708 29.928 1.00 89.88 168 ASP A CA 1
ATOM 1347 C C . ASP A 1 168 ? -16.031 3.172 29.566 1.00 89.88 168 ASP A C 1
ATOM 1349 O O . ASP A 1 168 ? -14.890 3.609 29.729 1.00 89.88 168 ASP A O 1
ATOM 1353 N N . PRO A 1 169 ? -17.002 3.966 29.077 1.00 87.62 169 PRO A N 1
ATOM 1354 C CA . PRO A 1 169 ? -16.748 5.359 28.719 1.00 87.62 169 PRO A CA 1
ATOM 1355 C C . PRO A 1 169 ? -16.263 6.209 29.897 1.00 87.62 169 PRO A C 1
ATOM 1357 O O . PRO A 1 169 ? -15.562 7.194 29.682 1.00 87.62 169 PRO A O 1
ATOM 1360 N N . SER A 1 170 ? -16.621 5.843 31.132 1.00 89.62 170 SER A N 1
ATOM 1361 C CA . SER A 1 170 ? -16.220 6.579 32.332 1.00 89.62 170 SER A CA 1
ATOM 1362 C C . SER A 1 170 ? -14.743 6.390 32.686 1.00 89.62 170 SER A C 1
ATOM 1364 O O . SER A 1 170 ? -14.170 7.232 33.375 1.00 89.62 170 SER A O 1
ATOM 1366 N N . SER A 1 171 ? -14.102 5.336 32.167 1.00 90.94 171 SER A N 1
ATOM 1367 C CA . SER A 1 171 ? -12.671 5.093 32.356 1.00 90.94 171 SER A CA 1
ATOM 1368 C C . SER A 1 171 ? -11.792 5.841 31.348 1.00 90.94 171 SER A C 1
ATOM 1370 O O . SER A 1 171 ? -10.573 5.681 31.370 1.00 90.94 171 SER A O 1
ATOM 1372 N N . LEU A 1 172 ? -12.378 6.597 30.414 1.00 89.19 172 LEU A N 1
ATOM 1373 C CA . LEU A 1 172 ? -11.643 7.290 29.361 1.00 89.19 172 LEU A CA 1
ATOM 1374 C C . LEU A 1 172 ? -11.324 8.733 29.759 1.00 89.19 172 LEU A C 1
ATOM 1376 O O . LEU A 1 172 ? -12.222 9.544 29.960 1.00 89.19 172 LEU A O 1
ATOM 1380 N N . GLU A 1 173 ? -10.037 9.089 29.747 1.00 85.75 173 GLU A N 1
ATOM 1381 C CA . GLU A 1 173 ? -9.597 10.490 29.867 1.00 85.75 173 GLU A CA 1
ATOM 1382 C C . GLU A 1 173 ? -10.075 11.345 28.685 1.00 85.75 173 GLU A C 1
ATOM 1384 O O . GLU A 1 173 ? -10.317 12.543 28.806 1.00 85.75 173 GLU A O 1
ATOM 1389 N N . THR A 1 174 ? -10.191 10.738 27.502 1.00 87.38 174 THR A N 1
ATOM 1390 C CA . THR A 1 174 ? -10.739 11.374 26.304 1.00 87.38 174 THR A CA 1
ATOM 1391 C C . THR A 1 174 ? -11.518 10.350 25.494 1.00 87.38 174 THR A C 1
ATOM 1393 O O . THR A 1 174 ? -10.999 9.299 25.128 1.00 87.38 174 THR A O 1
ATOM 1396 N N . ASP A 1 175 ? -12.756 10.678 25.139 1.00 88.31 175 ASP A N 1
ATOM 1397 C CA . ASP A 1 175 ? -13.667 9.760 24.452 1.00 88.31 175 ASP A CA 1
ATOM 1398 C C . ASP A 1 175 ? -13.808 10.037 22.947 1.00 88.31 175 ASP A C 1
ATOM 1400 O O . ASP A 1 175 ? -14.615 9.408 22.268 1.00 88.31 175 ASP A O 1
ATOM 1404 N N . ARG A 1 176 ? -12.995 10.938 22.381 1.00 88.50 176 ARG A N 1
ATOM 1405 C CA . ARG A 1 176 ? -13.069 11.332 20.962 1.00 88.50 176 ARG A CA 1
ATOM 1406 C C . ARG A 1 176 ? -12.970 10.141 20.005 1.00 88.50 176 ARG A C 1
ATOM 1408 O O . ARG A 1 176 ? -13.791 10.015 19.095 1.00 88.50 176 ARG A O 1
ATOM 1415 N N . VAL A 1 177 ? -11.967 9.281 20.192 1.00 89.38 177 VAL A N 1
ATOM 1416 C CA . VAL A 1 177 ? -11.768 8.087 19.349 1.00 89.38 177 VAL A CA 1
ATOM 1417 C C . VAL A 1 177 ? -12.916 7.105 19.558 1.00 89.38 177 VAL A C 1
ATOM 1419 O O . VAL A 1 177 ? -13.498 6.633 18.587 1.00 89.38 177 VAL A O 1
ATOM 1422 N N . TYR A 1 178 ? -13.299 6.870 20.813 1.00 91.31 178 TYR A N 1
ATOM 1423 C CA . TYR A 1 178 ? -14.417 6.001 21.166 1.00 91.31 178 TYR A CA 1
ATOM 1424 C C . TYR A 1 178 ? -15.726 6.445 20.491 1.00 91.31 178 TYR A C 1
ATOM 1426 O O . TYR A 1 178 ? -16.337 5.670 19.757 1.00 91.31 178 TYR A O 1
ATOM 1434 N N . ARG A 1 179 ? -16.113 7.720 20.634 1.00 90.62 179 ARG A N 1
ATOM 1435 C CA . ARG A 1 179 ? -17.306 8.300 19.994 1.00 90.62 179 ARG A CA 1
ATOM 1436 C C . ARG A 1 179 ? -17.255 8.191 18.473 1.00 90.62 179 ARG A C 1
ATOM 1438 O O . ARG A 1 179 ? -18.259 7.849 17.857 1.00 90.62 179 ARG A O 1
ATOM 1445 N N . THR A 1 180 ? -16.087 8.433 17.876 1.00 92.69 180 THR A N 1
ATOM 1446 C CA . THR A 1 180 ? -15.883 8.315 16.423 1.00 92.69 180 THR A CA 1
ATOM 1447 C C . THR A 1 180 ? -16.151 6.894 15.928 1.00 92.69 180 THR A C 1
ATOM 1449 O O . THR A 1 180 ? -16.829 6.705 14.918 1.00 92.69 180 THR A O 1
ATOM 1452 N N . LEU A 1 181 ? -15.634 5.885 16.633 1.00 91.69 181 LEU A N 1
ATOM 1453 C CA . LEU A 1 181 ? -15.792 4.479 16.251 1.00 91.69 181 LEU A CA 1
ATOM 1454 C C . LEU A 1 181 ? -17.202 3.945 16.532 1.00 91.69 181 LEU 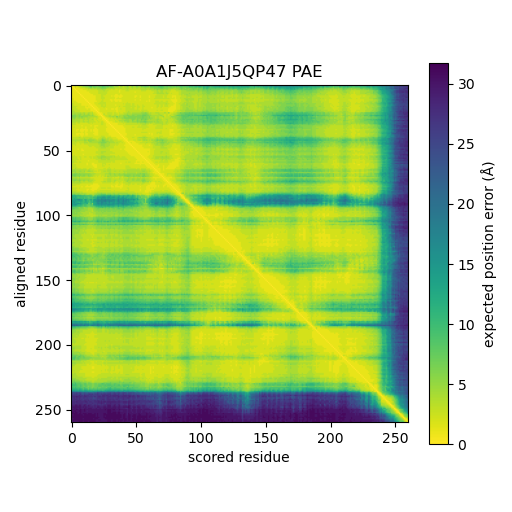A C 1
ATOM 1456 O O . LEU A 1 181 ? -17.668 3.046 15.836 1.00 91.69 181 LEU A O 1
ATOM 1460 N N . MET A 1 182 ? -17.902 4.532 17.502 1.00 90.00 182 MET A N 1
ATOM 1461 C CA . MET A 1 182 ? -19.306 4.235 17.802 1.00 90.00 182 MET A CA 1
ATOM 1462 C C . MET A 1 182 ? -20.305 4.972 16.892 1.00 90.00 182 MET A C 1
ATOM 1464 O O . MET A 1 182 ? -21.492 4.651 16.911 1.00 90.00 182 MET A O 1
ATOM 1468 N N . GLY A 1 183 ? -19.850 5.949 16.100 1.00 84.00 183 GLY A N 1
ATOM 1469 C CA . GLY A 1 183 ? -20.701 6.804 15.266 1.00 84.00 183 GLY A CA 1
ATOM 1470 C C . GLY A 1 183 ? -21.394 6.095 14.090 1.00 84.00 183 GLY A C 1
ATOM 1471 O O . GLY A 1 183 ? -22.602 6.285 13.900 1.00 84.00 183 GLY A O 1
ATOM 1472 N N . PRO A 1 184 ? -20.685 5.287 13.276 1.00 84.94 184 PRO A N 1
ATOM 1473 C CA . PRO A 1 184 ? -21.293 4.609 12.135 1.00 84.94 184 PRO A CA 1
ATOM 1474 C C . PRO A 1 184 ? -22.364 3.588 12.531 1.00 84.94 184 PRO A C 1
ATOM 1476 O O . PRO A 1 184 ? -22.133 2.666 13.312 1.00 84.94 184 PRO A O 1
ATOM 1479 N N . LYS A 1 185 ? -23.551 3.742 11.934 1.00 80.94 185 LYS A N 1
ATOM 1480 C CA . LYS A 1 185 ? -24.679 2.804 12.055 1.00 80.94 185 LYS A CA 1
ATOM 1481 C C . LYS A 1 185 ? -24.515 1.619 11.094 1.00 80.94 185 LYS A C 1
ATOM 1483 O O . LYS A 1 185 ? -23.543 1.541 10.343 1.00 80.94 185 LYS A O 1
ATOM 1488 N N . GLU A 1 186 ? -25.483 0.705 11.102 1.00 76.69 186 GLU A N 1
ATOM 1489 C CA . GLU A 1 186 ? -25.509 -0.472 10.228 1.00 76.69 186 GLU A CA 1
ATOM 1490 C C . GLU A 1 186 ? -25.255 -0.101 8.751 1.00 76.69 186 GLU A C 1
ATOM 1492 O O . GLU A 1 186 ? -25.777 0.893 8.238 1.00 76.69 186 GLU A O 1
ATOM 1497 N N . GLY A 1 187 ? -24.360 -0.847 8.097 1.00 85.31 187 GLY A N 1
ATOM 1498 C CA . GLY A 1 187 ? -23.851 -0.565 6.748 1.00 85.31 187 GLY A CA 1
ATOM 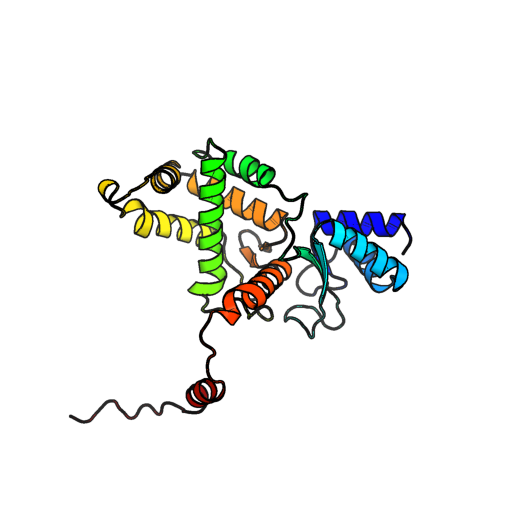1499 C C . GLY A 1 187 ? -22.733 0.489 6.664 1.00 85.31 187 GLY A C 1
ATOM 1500 O O . GLY A 1 187 ? -21.892 0.402 5.771 1.00 85.31 187 GLY A O 1
ATOM 1501 N N . GLY A 1 188 ? -22.641 1.430 7.612 1.00 91.50 188 GLY A N 1
ATOM 1502 C CA . GLY A 1 188 ? -21.601 2.471 7.630 1.00 91.50 188 GLY A CA 1
ATOM 1503 C C . GLY A 1 188 ? -20.186 1.910 7.801 1.00 91.50 188 GLY A C 1
ATOM 1504 O O . GLY A 1 188 ? -19.262 2.352 7.124 1.00 91.50 188 GLY A O 1
ATOM 1505 N N . ILE A 1 189 ? -20.032 0.865 8.624 1.00 93.94 189 ILE A N 1
ATOM 1506 C CA . ILE A 1 189 ? -18.755 0.149 8.806 1.00 93.94 189 ILE A CA 1
ATOM 1507 C C . ILE A 1 189 ? -18.288 -0.460 7.479 1.00 93.94 189 ILE A C 1
ATOM 1509 O O . ILE A 1 189 ? -17.136 -0.290 7.089 1.00 93.94 189 ILE A O 1
ATOM 1513 N N . THR A 1 190 ? -19.188 -1.128 6.753 1.00 95.12 190 THR A N 1
ATOM 1514 C CA . THR A 1 190 ? -18.879 -1.718 5.445 1.00 95.12 190 THR A CA 1
ATOM 1515 C C . THR A 1 190 ? -18.491 -0.646 4.429 1.00 95.12 190 THR A C 1
ATOM 1517 O O . THR A 1 190 ? -17.521 -0.834 3.700 1.00 95.12 190 THR A O 1
ATOM 1520 N N . MET A 1 191 ? -19.184 0.499 4.407 1.00 95.38 191 MET A N 1
ATOM 1521 C CA . MET A 1 191 ? -18.805 1.630 3.550 1.00 95.38 191 MET A CA 1
ATOM 1522 C C . MET A 1 191 ? -17.405 2.157 3.885 1.00 95.38 191 MET A C 1
ATOM 1524 O O . MET A 1 191 ? -16.603 2.336 2.973 1.00 95.38 191 MET A O 1
ATOM 1528 N N . ALA A 1 192 ? -17.082 2.322 5.173 1.00 95.81 192 ALA A N 1
ATOM 1529 C CA . ALA A 1 192 ? -15.758 2.761 5.610 1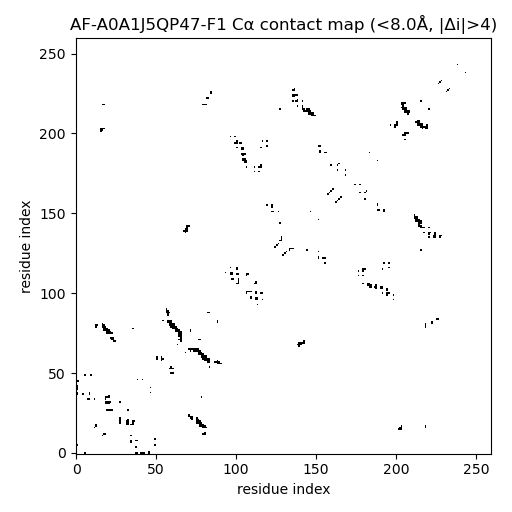.00 95.81 192 ALA A CA 1
ATOM 1530 C C . ALA A 1 192 ? -14.658 1.758 5.223 1.00 95.81 192 ALA A C 1
ATOM 1532 O O . ALA A 1 192 ? -13.599 2.162 4.747 1.00 95.81 192 ALA A O 1
ATOM 1533 N N . CYS A 1 193 ? -14.923 0.454 5.356 1.00 96.69 193 CYS A N 1
ATOM 1534 C CA . CYS A 1 193 ? -14.000 -0.593 4.913 1.00 96.69 193 CYS A CA 1
ATOM 1535 C C . CYS A 1 193 ? -13.777 -0.546 3.395 1.00 96.69 193 CYS A C 1
ATOM 1537 O O . CYS A 1 193 ? -12.639 -0.653 2.945 1.00 96.69 193 CYS A O 1
ATOM 1539 N N . ASN A 1 194 ? -14.840 -0.350 2.607 1.00 96.19 194 ASN A N 1
ATOM 1540 C CA . ASN A 1 194 ? -14.744 -0.226 1.150 1.00 96.19 194 ASN A CA 1
ATOM 1541 C C . ASN A 1 194 ? -13.907 0.991 0.750 1.00 96.19 194 ASN A C 1
ATOM 1543 O O . ASN A 1 194 ? -12.954 0.849 -0.011 1.00 96.19 194 ASN A O 1
ATOM 1547 N N . ALA A 1 195 ? -14.217 2.158 1.322 1.00 95.94 195 ALA A N 1
ATOM 1548 C CA . ALA A 1 195 ? -13.486 3.397 1.085 1.00 95.94 195 ALA A CA 1
ATOM 1549 C C . ALA A 1 195 ? -11.994 3.250 1.426 1.00 95.94 195 ALA A C 1
ATOM 1551 O O . ALA A 1 195 ? -11.133 3.685 0.662 1.00 95.94 195 ALA A O 1
ATOM 1552 N N . PHE A 1 196 ? -11.682 2.590 2.545 1.00 96.69 196 PHE A N 1
ATOM 1553 C CA . PHE A 1 196 ? -10.310 2.281 2.931 1.00 96.69 196 PHE A CA 1
ATOM 1554 C C . PHE A 1 196 ? -9.623 1.355 1.924 1.00 96.69 196 PHE A C 1
ATOM 1556 O O . PHE A 1 196 ? -8.543 1.688 1.448 1.00 96.69 196 PHE A O 1
ATOM 1563 N N . MET A 1 197 ? -10.229 0.225 1.552 1.00 96.38 197 MET A N 1
ATOM 1564 C CA . MET A 1 197 ? -9.592 -0.700 0.610 1.00 96.38 197 MET A CA 1
ATOM 1565 C C . MET A 1 197 ? -9.371 -0.070 -0.768 1.00 96.38 197 MET A C 1
ATOM 1567 O O . MET A 1 197 ? -8.315 -0.267 -1.359 1.00 96.38 197 MET A O 1
ATOM 1571 N N . GLU A 1 198 ? -10.307 0.746 -1.252 1.00 94.56 198 GLU A N 1
ATOM 1572 C CA . GLU A 1 198 ? -10.133 1.513 -2.490 1.00 94.56 198 GLU A CA 1
ATOM 1573 C C . GLU A 1 198 ? -8.946 2.479 -2.399 1.00 94.56 198 GLU A C 1
ATOM 1575 O O . GLU A 1 198 ? -8.131 2.526 -3.317 1.00 94.56 198 GLU A O 1
ATOM 1580 N N . LEU A 1 199 ? -8.784 3.198 -1.279 1.00 94.19 199 LEU A N 1
ATOM 1581 C CA . LEU A 1 199 ? -7.606 4.047 -1.050 1.00 94.19 199 LEU A CA 1
ATOM 1582 C C . LEU A 1 199 ? -6.305 3.241 -1.060 1.00 94.19 199 LEU A C 1
ATOM 1584 O O . LEU A 1 199 ? -5.295 3.706 -1.581 1.00 94.19 199 LEU A O 1
ATOM 1588 N N . MET A 1 200 ? -6.323 2.044 -0.481 1.00 94.69 200 MET A N 1
ATOM 1589 C CA . MET A 1 200 ? -5.160 1.165 -0.401 1.00 94.69 200 MET A CA 1
ATOM 1590 C C . MET A 1 200 ? -4.763 0.599 -1.769 1.00 94.69 200 MET A C 1
ATOM 1592 O O . MET A 1 200 ? -3.569 0.484 -2.054 1.00 94.69 200 MET A O 1
ATOM 1596 N N . VAL A 1 201 ? -5.746 0.282 -2.619 1.00 94.06 201 VAL A N 1
ATOM 1597 C CA . VAL A 1 201 ? -5.529 -0.114 -4.020 1.00 94.06 201 VAL A CA 1
ATOM 1598 C C . VAL A 1 201 ? -5.005 1.066 -4.832 1.00 94.06 201 VAL A C 1
ATOM 1600 O O . VAL A 1 201 ? -3.983 0.941 -5.503 1.00 94.06 201 VAL A O 1
ATOM 1603 N N . ASP A 1 202 ? -5.646 2.232 -4.720 1.00 90.56 202 ASP A N 1
ATOM 1604 C CA . ASP A 1 202 ? -5.233 3.465 -5.401 1.00 90.56 202 ASP A CA 1
ATOM 1605 C C . ASP A 1 202 ? -3.799 3.877 -5.027 1.00 90.56 202 ASP A C 1
ATOM 1607 O O . ASP A 1 202 ? -3.062 4.413 -5.855 1.00 90.56 202 ASP A O 1
ATOM 1611 N N . ALA A 1 203 ? -3.394 3.638 -3.776 1.00 89.25 203 ALA A N 1
ATOM 1612 C CA . ALA A 1 203 ? -2.045 3.902 -3.287 1.00 89.25 203 ALA A CA 1
ATOM 1613 C C . ALA A 1 203 ? -1.020 2.829 -3.703 1.00 89.25 203 ALA A C 1
ATOM 1615 O O . ALA A 1 203 ? 0.161 2.964 -3.385 1.00 89.25 203 ALA A O 1
ATOM 1616 N N . GLY A 1 204 ? -1.448 1.762 -4.387 1.00 91.31 204 GLY A N 1
ATOM 1617 C CA . GLY A 1 204 ? -0.601 0.639 -4.783 1.00 91.31 204 GLY A CA 1
ATOM 1618 C C . GLY A 1 204 ? -0.078 -0.177 -3.599 1.00 91.31 204 GLY A C 1
ATOM 1619 O O . GLY A 1 204 ? 0.973 -0.805 -3.712 1.00 91.31 204 GLY A O 1
ATOM 1620 N N . LEU A 1 205 ? -0.764 -0.146 -2.451 1.00 93.62 205 LEU A N 1
ATOM 1621 C CA . LEU A 1 205 ? -0.357 -0.856 -1.234 1.00 93.62 205 LEU A CA 1
ATOM 1622 C C . LEU A 1 205 ? -1.007 -2.237 -1.118 1.00 93.62 205 LEU A C 1
ATOM 1624 O O . LEU A 1 205 ? -0.403 -3.171 -0.591 1.00 93.62 205 LEU A O 1
ATOM 1628 N N . ILE A 1 206 ? -2.219 -2.391 -1.642 1.00 95.62 206 ILE A N 1
ATOM 1629 C CA . ILE A 1 206 ? -2.841 -3.700 -1.840 1.00 95.62 206 ILE A CA 1
ATOM 1630 C C . ILE A 1 206 ? -3.228 -3.867 -3.306 1.00 95.62 206 ILE A C 1
ATOM 1632 O O . ILE A 1 206 ? -3.451 -2.896 -4.023 1.00 95.62 206 ILE A O 1
ATOM 1636 N N . GLU A 1 207 ? -3.314 -5.111 -3.745 1.00 93.62 207 GLU A N 1
ATOM 1637 C CA . GLU A 1 207 ? -3.707 -5.498 -5.094 1.00 93.62 207 GLU A CA 1
ATOM 1638 C C . GLU A 1 207 ? -4.956 -6.367 -5.006 1.00 93.62 207 GLU A C 1
ATOM 1640 O O . GLU A 1 207 ? -5.015 -7.285 -4.185 1.00 93.62 207 GLU A O 1
ATOM 1645 N N . GLN A 1 208 ? -5.938 -6.102 -5.864 1.00 93.94 208 GLN A N 1
ATOM 1646 C CA . GLN A 1 208 ? -7.048 -7.021 -6.066 1.00 93.94 208 GLN A CA 1
ATOM 1647 C C . GLN A 1 208 ? -6.597 -8.121 -7.033 1.00 93.94 208 GLN A C 1
ATOM 1649 O O . GLN A 1 208 ? -6.202 -7.829 -8.161 1.00 93.94 208 GLN A O 1
ATOM 1654 N N . ILE A 1 209 ? -6.619 -9.371 -6.572 1.00 92.69 209 ILE A N 1
ATOM 1655 C CA . ILE A 1 209 ? -6.184 -10.534 -7.363 1.00 92.69 209 ILE A CA 1
ATOM 1656 C C . ILE A 1 209 ? -7.362 -11.305 -7.964 1.00 92.69 209 ILE A C 1
ATOM 1658 O O . ILE A 1 209 ? -7.181 -11.972 -8.976 1.00 92.69 209 ILE A O 1
ATOM 1662 N N . ASP A 1 210 ? -8.543 -11.189 -7.355 1.00 92.19 210 ASP A N 1
ATOM 1663 C CA . ASP A 1 210 ? -9.811 -11.742 -7.836 1.00 92.19 210 ASP A CA 1
ATOM 1664 C C . ASP A 1 210 ? -10.984 -10.901 -7.294 1.00 92.19 210 ASP A C 1
ATOM 1666 O O . ASP A 1 210 ? -10.789 -9.987 -6.481 1.00 92.19 210 ASP A O 1
ATOM 1670 N N . GLU A 1 211 ? -12.214 -11.178 -7.717 1.00 92.94 211 GLU A N 1
ATOM 1671 C CA . GLU A 1 211 ? -13.410 -10.556 -7.151 1.00 92.94 211 GLU A CA 1
ATOM 1672 C C . GLU A 1 211 ? -13.453 -10.765 -5.626 1.00 92.94 211 GLU A C 1
ATOM 1674 O O . GLU A 1 211 ? -13.397 -11.882 -5.118 1.00 92.94 211 GLU A O 1
ATOM 1679 N N . GLY A 1 212 ? -13.453 -9.663 -4.866 1.00 93.81 212 GLY A N 1
ATOM 1680 C CA . GLY A 1 212 ? -13.458 -9.707 -3.400 1.00 93.81 212 GLY A CA 1
ATOM 1681 C C . GLY A 1 212 ? -12.156 -10.183 -2.737 1.00 93.81 212 GLY A C 1
ATOM 1682 O O . GLY A 1 212 ? -12.067 -10.127 -1.513 1.00 93.81 212 GLY A O 1
ATOM 1683 N N . THR A 1 213 ? -11.125 -10.580 -3.491 1.00 96.38 213 THR A N 1
ATOM 1684 C CA . THR A 1 213 ? -9.867 -11.091 -2.922 1.00 96.38 213 THR A CA 1
ATOM 1685 C C . THR A 1 213 ? -8.713 -10.124 -3.148 1.00 96.38 213 THR A C 1
ATOM 1687 O O . THR A 1 213 ? -8.386 -9.748 -4.276 1.00 96.38 213 THR A O 1
ATOM 1690 N N . PHE A 1 214 ? -8.052 -9.761 -2.054 1.00 96.75 214 PHE A N 1
ATOM 1691 C CA . PHE A 1 214 ? -6.984 -8.770 -2.013 1.00 96.75 214 PHE A CA 1
ATOM 1692 C C . PHE A 1 214 ? -5.693 -9.383 -1.492 1.00 96.75 214 PHE A C 1
ATOM 1694 O O . PHE A 1 214 ? -5.699 -10.428 -0.847 1.00 96.75 214 PHE A O 1
ATOM 1701 N N . ARG A 1 215 ? -4.569 -8.728 -1.767 1.00 94.69 215 ARG A N 1
ATOM 1702 C CA . ARG A 1 215 ? -3.232 -9.122 -1.320 1.00 94.69 215 ARG A CA 1
ATOM 1703 C C . ARG A 1 215 ? -2.393 -7.882 -1.035 1.00 94.69 215 ARG A C 1
ATOM 1705 O O . ARG A 1 215 ? -2.588 -6.857 -1.676 1.00 94.69 215 ARG A O 1
ATOM 1712 N N . GLN A 1 216 ? -1.426 -7.976 -0.128 1.00 95.44 216 GLN A N 1
ATOM 1713 C CA . GLN A 1 216 ? -0.370 -6.969 -0.022 1.00 95.44 216 GLN A CA 1
ATOM 1714 C C . GLN A 1 216 ? 0.380 -6.829 -1.360 1.00 95.44 216 GLN A C 1
ATOM 1716 O O . GLN A 1 216 ? 0.700 -7.835 -1.989 1.00 95.44 216 GLN A O 1
ATOM 1721 N N . SER A 1 217 ? 0.701 -5.608 -1.786 1.00 94.94 217 SER A N 1
ATOM 1722 C CA . SER A 1 217 ? 1.596 -5.398 -2.929 1.00 94.94 217 SER A CA 1
ATOM 1723 C C . SER A 1 217 ? 3.064 -5.565 -2.529 1.00 94.94 217 SER A C 1
ATOM 1725 O O . SER A 1 217 ? 3.439 -5.398 -1.363 1.00 94.94 217 SER A O 1
ATOM 1727 N N . LEU A 1 218 ? 3.937 -5.823 -3.504 1.00 95.06 218 LEU A N 1
ATOM 1728 C CA . LEU A 1 218 ? 5.379 -5.853 -3.248 1.00 95.06 218 LEU A CA 1
ATOM 1729 C C . LEU A 1 218 ? 5.891 -4.508 -2.700 1.00 95.06 218 LEU A C 1
ATOM 1731 O O . LEU A 1 218 ? 6.732 -4.494 -1.802 1.00 95.06 218 LEU A O 1
ATOM 1735 N N . LEU A 1 219 ? 5.331 -3.386 -3.171 1.00 95.06 219 LEU A N 1
ATOM 1736 C CA . LEU A 1 219 ? 5.654 -2.053 -2.661 1.00 95.06 219 LEU A CA 1
ATOM 1737 C C . LEU A 1 219 ? 5.335 -1.926 -1.170 1.00 95.06 219 LEU A C 1
ATOM 1739 O O . LEU A 1 219 ? 6.167 -1.447 -0.404 1.00 95.06 219 LEU A O 1
ATOM 1743 N N . PHE A 1 220 ? 4.156 -2.376 -0.738 1.00 94.88 220 PHE A N 1
ATOM 1744 C CA . PHE A 1 220 ? 3.786 -2.302 0.671 1.00 94.88 220 PHE A CA 1
ATOM 1745 C C . PHE A 1 220 ? 4.683 -3.190 1.538 1.00 94.88 220 PHE A C 1
ATOM 1747 O O . PHE A 1 220 ? 5.119 -2.769 2.610 1.00 94.88 220 PHE A O 1
ATOM 1754 N N . ALA A 1 221 ? 5.013 -4.395 1.068 1.00 95.06 221 ALA A N 1
ATOM 1755 C CA . ALA A 1 221 ? 5.953 -5.268 1.767 1.00 95.06 221 ALA A CA 1
ATOM 1756 C C . ALA A 1 221 ? 7.343 -4.618 1.899 1.00 95.06 221 ALA A C 1
ATOM 1758 O O . ALA A 1 221 ? 7.934 -4.638 2.979 1.00 95.06 221 ALA A O 1
ATOM 1759 N N . TYR A 1 222 ? 7.831 -3.990 0.825 1.00 95.06 222 TYR A N 1
ATOM 1760 C CA . TYR A 1 222 ? 9.100 -3.268 0.812 1.00 95.06 222 TYR A CA 1
ATOM 1761 C C . TYR A 1 222 ? 9.100 -2.089 1.794 1.00 95.06 222 TYR A C 1
ATOM 1763 O O . TYR A 1 222 ? 9.980 -2.002 2.648 1.00 95.06 222 TYR A O 1
ATOM 1771 N N . GLU A 1 223 ? 8.102 -1.204 1.731 1.00 92.44 223 GLU A N 1
ATOM 1772 C CA . GLU A 1 223 ? 8.031 -0.039 2.623 1.00 92.44 223 GLU A CA 1
ATOM 1773 C C . GLU A 1 223 ? 7.916 -0.452 4.095 1.00 92.44 223 GLU A C 1
ATOM 1775 O O . GLU A 1 223 ? 8.538 0.169 4.959 1.00 92.44 223 GLU A O 1
ATOM 1780 N N . MET A 1 224 ? 7.172 -1.524 4.393 1.00 91.69 224 MET A N 1
ATOM 1781 C CA . MET A 1 224 ? 7.080 -2.047 5.755 1.00 91.69 224 MET A CA 1
ATOM 1782 C C . MET A 1 224 ? 8.432 -2.563 6.254 1.00 91.69 224 MET A C 1
ATOM 1784 O O . MET A 1 224 ? 8.843 -2.212 7.360 1.00 91.69 224 MET A O 1
ATOM 1788 N N . LYS A 1 225 ? 9.149 -3.339 5.430 1.00 92.38 225 LYS A N 1
ATOM 1789 C CA . LYS A 1 225 ? 10.488 -3.837 5.758 1.00 92.38 225 LYS A CA 1
ATOM 1790 C C . LYS A 1 225 ? 11.463 -2.689 6.022 1.00 92.38 225 LYS A C 1
ATOM 1792 O O . LYS A 1 225 ? 12.152 -2.701 7.035 1.00 92.38 225 LYS A O 1
ATOM 1797 N N . ILE A 1 226 ? 11.505 -1.686 5.143 1.00 91.88 226 ILE A N 1
ATOM 1798 C CA . ILE A 1 226 ? 12.419 -0.542 5.283 1.00 91.88 226 ILE A CA 1
ATOM 1799 C C . ILE A 1 226 ? 12.124 0.259 6.554 1.00 91.88 226 ILE A C 1
ATOM 1801 O O . ILE A 1 226 ? 13.052 0.592 7.293 1.00 91.88 226 ILE A O 1
ATOM 1805 N N . ASN A 1 227 ? 10.851 0.539 6.842 1.00 88.56 227 ASN A N 1
ATOM 1806 C CA . ASN A 1 227 ? 10.474 1.248 8.064 1.00 88.56 227 ASN A CA 1
ATOM 1807 C C . ASN A 1 227 ? 10.822 0.431 9.316 1.00 88.56 227 ASN A C 1
ATOM 1809 O O . ASN A 1 227 ? 11.374 0.979 10.270 1.00 88.56 227 ASN A O 1
ATOM 1813 N N . PHE A 1 228 ? 10.567 -0.880 9.292 1.00 88.44 228 PHE A N 1
ATOM 1814 C CA . PHE A 1 228 ? 10.921 -1.782 10.384 1.00 88.44 228 PHE A CA 1
ATOM 1815 C C . PHE A 1 228 ? 12.433 -1.825 10.631 1.00 88.44 228 PHE A C 1
ATOM 1817 O O . PHE A 1 228 ? 12.871 -1.576 11.755 1.00 88.44 228 PHE A O 1
ATOM 1824 N N . ASP A 1 229 ? 13.230 -2.101 9.595 1.00 88.69 229 ASP A N 1
ATOM 1825 C CA . ASP A 1 229 ? 14.689 -2.211 9.695 1.00 88.69 229 ASP A CA 1
ATOM 1826 C C . ASP A 1 229 ? 15.325 -0.907 10.186 1.00 88.69 229 ASP A C 1
ATOM 1828 O O . ASP A 1 229 ? 16.270 -0.941 10.972 1.00 88.69 229 ASP A O 1
ATOM 1832 N N . ARG A 1 230 ? 14.804 0.242 9.738 1.00 85.44 230 ARG A N 1
ATOM 1833 C CA . ARG A 1 230 ? 15.354 1.554 10.088 1.00 85.44 230 ARG A CA 1
ATOM 1834 C C . ARG A 1 230 ? 14.966 2.013 11.492 1.00 85.44 230 ARG A C 1
ATOM 1836 O O . ARG A 1 230 ? 15.784 2.643 12.154 1.00 85.44 230 ARG A O 1
ATOM 1843 N N . GLN A 1 231 ? 13.722 1.787 11.913 1.00 82.81 231 GLN A N 1
ATOM 1844 C CA . GLN A 1 231 ? 13.181 2.407 13.128 1.00 82.81 231 GLN A CA 1
ATOM 1845 C C . GLN A 1 231 ? 13.069 1.429 14.292 1.00 82.81 231 GLN A C 1
ATOM 1847 O O . GLN A 1 231 ? 13.501 1.742 15.397 1.00 82.81 231 GLN A O 1
ATOM 1852 N N . LEU A 1 232 ? 12.478 0.255 14.059 1.00 80.56 232 LEU A N 1
ATOM 1853 C CA . LEU A 1 232 ? 12.079 -0.638 15.144 1.00 80.56 232 LEU A CA 1
ATOM 1854 C C . LEU A 1 232 ? 13.139 -1.695 15.447 1.00 80.56 232 LEU A C 1
ATOM 1856 O O . LEU A 1 232 ? 13.371 -2.006 16.608 1.00 80.56 232 LEU A O 1
ATOM 1860 N N . LYS A 1 233 ? 13.823 -2.222 14.428 1.00 82.94 233 LYS A N 1
ATOM 1861 C CA . LYS A 1 233 ? 14.773 -3.332 14.583 1.00 82.94 233 LYS A CA 1
ATOM 1862 C C . LYS A 1 233 ? 15.895 -3.047 15.578 1.00 82.94 233 LYS A C 1
ATOM 1864 O O . LYS A 1 233 ? 16.235 -3.926 16.355 1.00 82.94 233 LYS A O 1
ATOM 1869 N N . ALA A 1 234 ? 16.438 -1.830 15.571 1.00 82.44 234 ALA A N 1
ATOM 1870 C CA . ALA A 1 234 ? 17.493 -1.426 16.501 1.00 82.44 234 ALA A CA 1
ATOM 1871 C C . ALA A 1 234 ? 17.009 -1.295 17.958 1.00 82.44 234 ALA A C 1
ATOM 1873 O O . ALA A 1 234 ? 17.827 -1.281 18.871 1.00 82.44 234 ALA A O 1
ATOM 1874 N N . LEU A 1 235 ? 15.694 -1.178 18.171 1.00 78.94 235 LEU A N 1
ATOM 1875 C CA . LEU A 1 235 ? 15.072 -1.080 19.493 1.00 78.94 235 LEU A CA 1
ATOM 1876 C C . LEU A 1 235 ? 14.648 -2.445 20.042 1.00 78.94 235 LEU A C 1
ATOM 1878 O O . LEU A 1 235 ? 14.361 -2.565 21.231 1.00 78.94 235 LEU A O 1
ATOM 1882 N N . LEU A 1 236 ? 14.570 -3.463 19.183 1.00 76.81 236 LEU A N 1
ATOM 1883 C CA . LEU A 1 236 ? 14.250 -4.817 19.605 1.00 76.81 236 LEU A CA 1
ATOM 1884 C C . LEU A 1 236 ? 15.497 -5.476 20.203 1.00 76.81 236 LEU A C 1
ATOM 1886 O O . LEU A 1 236 ? 16.604 -5.257 19.703 1.00 76.81 236 LEU A O 1
ATOM 1890 N N . PRO A 1 237 ? 15.340 -6.298 21.254 1.00 74.31 237 PRO A N 1
ATOM 1891 C CA . PRO A 1 237 ? 16.453 -7.069 21.781 1.00 74.31 237 PRO A CA 1
ATOM 1892 C C . PRO A 1 237 ? 17.040 -7.918 20.651 1.00 74.31 237 PRO A C 1
ATOM 1894 O O . PRO A 1 237 ? 16.307 -8.613 19.942 1.00 74.31 237 PRO A O 1
ATOM 1897 N N . ALA A 1 238 ? 18.358 -7.836 20.461 1.00 67.31 238 ALA A N 1
ATOM 1898 C CA . ALA A 1 238 ? 19.047 -8.710 19.527 1.00 67.31 238 ALA A CA 1
ATOM 1899 C C . ALA A 1 238 ? 18.821 -10.150 19.997 1.00 67.31 238 ALA A C 1
ATOM 1901 O O . ALA A 1 238 ? 19.265 -10.522 21.082 1.00 67.31 238 ALA A O 1
ATOM 1902 N N . GLN A 1 239 ? 18.100 -10.951 19.212 1.00 62.19 239 GLN A N 1
ATOM 1903 C CA . GLN A 1 239 ? 18.126 -12.390 19.427 1.00 62.19 239 GLN A CA 1
ATOM 1904 C C . GLN A 1 239 ? 19.555 -12.844 19.147 1.00 62.19 239 GLN A C 1
ATOM 1906 O O . GLN A 1 239 ? 20.072 -12.599 18.055 1.00 62.19 239 GLN A O 1
ATOM 1911 N N . ASP A 1 240 ? 20.202 -13.443 20.146 1.00 62.84 240 ASP A N 1
ATOM 1912 C CA . ASP A 1 240 ? 21.497 -14.080 19.952 1.00 62.84 240 ASP A CA 1
ATOM 1913 C C . ASP A 1 240 ? 21.319 -15.164 18.874 1.00 62.84 240 ASP A C 1
ATOM 1915 O O . ASP A 1 240 ? 20.527 -16.095 19.074 1.00 62.84 240 ASP A O 1
ATOM 1919 N N . PRO A 1 241 ? 22.006 -15.053 17.722 1.00 57.94 241 PRO A N 1
ATOM 1920 C CA . PRO A 1 241 ? 21.884 -16.021 16.640 1.00 57.94 241 PRO A CA 1
ATOM 1921 C C . PRO A 1 241 ? 22.162 -17.458 17.096 1.00 57.94 241 PRO A C 1
ATOM 1923 O O . PRO A 1 241 ? 21.576 -18.389 16.548 1.00 57.94 241 PRO A O 1
ATOM 1926 N N . PHE A 1 242 ? 23.018 -17.646 18.108 1.00 55.91 242 PHE A N 1
ATOM 1927 C CA . PHE A 1 242 ? 23.324 -18.960 18.670 1.00 55.91 242 PHE A CA 1
ATOM 1928 C C . PHE A 1 242 ? 22.181 -19.502 19.529 1.00 55.91 242 PHE A C 1
ATOM 1930 O O . PHE A 1 242 ? 21.868 -20.688 19.439 1.00 55.91 242 PHE A O 1
ATOM 1937 N N . VAL A 1 243 ? 21.497 -18.652 20.296 1.00 58.88 243 VAL A N 1
ATOM 1938 C CA . VAL A 1 243 ? 20.323 -19.059 21.088 1.00 58.88 243 VAL A CA 1
ATOM 1939 C C . VAL A 1 243 ? 19.169 -19.451 20.162 1.00 58.88 243 VAL A C 1
ATOM 1941 O O . VAL A 1 243 ? 18.603 -20.529 20.318 1.00 58.88 243 VAL A O 1
ATOM 1944 N N . ALA A 1 244 ? 18.903 -18.654 19.121 1.00 57.47 244 ALA A N 1
ATOM 1945 C CA . ALA A 1 244 ? 17.868 -18.958 18.130 1.00 57.47 244 ALA A CA 1
ATOM 1946 C C . ALA A 1 244 ? 18.165 -20.237 17.319 1.00 57.47 244 ALA A C 1
ATOM 1948 O O . ALA A 1 244 ? 17.257 -21.007 17.016 1.00 57.47 244 ALA A O 1
ATOM 1949 N N . ALA A 1 245 ? 19.434 -20.500 16.985 1.00 51.62 245 ALA A N 1
ATOM 1950 C CA . ALA A 1 245 ? 19.834 -21.737 16.311 1.00 51.62 245 ALA A CA 1
ATOM 1951 C C . ALA A 1 245 ? 19.685 -22.974 17.214 1.00 51.62 245 ALA A C 1
ATOM 1953 O O . ALA A 1 245 ? 19.341 -24.049 16.725 1.00 51.62 245 ALA A O 1
ATOM 1954 N N . THR A 1 246 ? 19.902 -22.827 18.524 1.00 54.38 246 THR A N 1
ATOM 1955 C CA . THR A 1 246 ? 19.758 -23.931 19.485 1.00 54.38 246 THR A CA 1
ATOM 1956 C C . THR A 1 246 ? 18.293 -24.362 19.619 1.00 54.38 246 THR A C 1
ATOM 1958 O O . THR A 1 246 ? 18.017 -25.552 19.690 1.00 54.38 246 THR A O 1
ATOM 1961 N N . GLU A 1 247 ? 17.339 -23.429 19.546 1.00 54.03 247 GLU A N 1
ATOM 1962 C CA . GLU A 1 247 ? 15.899 -23.744 19.568 1.00 54.03 247 GLU A CA 1
ATOM 1963 C C . GLU A 1 247 ? 15.409 -24.492 18.315 1.00 54.03 247 GLU A C 1
ATOM 1965 O O . GLU A 1 247 ? 14.434 -25.233 18.386 1.00 54.03 247 GLU A O 1
ATOM 1970 N N . VAL A 1 248 ? 16.082 -24.322 17.172 1.00 52.78 248 VAL A N 1
ATOM 1971 C CA . VAL A 1 248 ? 15.745 -25.008 15.908 1.00 52.78 248 VAL A CA 1
ATOM 1972 C C . VAL A 1 248 ? 16.418 -26.381 15.802 1.00 52.78 248 VAL A C 1
ATOM 1974 O O . VAL A 1 248 ? 15.903 -27.265 15.122 1.00 52.78 248 VAL A O 1
ATOM 1977 N N . LEU A 1 249 ? 17.572 -26.564 16.451 1.00 45.28 249 LEU A N 1
ATOM 1978 C CA . LEU A 1 249 ? 18.375 -27.791 16.374 1.00 45.28 249 LEU A CA 1
ATOM 1979 C C . LEU A 1 249 ? 18.062 -28.818 17.467 1.00 45.28 249 LEU A C 1
ATOM 1981 O O . LEU A 1 249 ? 18.531 -29.951 17.373 1.00 45.28 249 LEU A O 1
ATOM 1985 N N . VAL A 1 250 ? 17.280 -28.457 18.485 1.00 46.31 250 VAL A N 1
ATOM 1986 C CA . VAL A 1 250 ? 16.753 -29.429 19.444 1.00 46.31 250 VAL A CA 1
ATOM 1987 C C . VAL A 1 250 ? 15.407 -29.917 18.914 1.00 46.31 250 VAL A C 1
ATOM 1989 O O . VAL A 1 250 ? 14.380 -29.269 19.109 1.00 46.31 250 VAL A O 1
ATOM 1992 N N . GLU A 1 251 ? 15.405 -31.070 18.239 1.00 41.88 251 GLU A N 1
ATOM 1993 C CA . GLU A 1 251 ? 14.198 -31.897 18.172 1.00 41.88 251 GLU A CA 1
ATOM 1994 C C . GLU A 1 251 ? 13.716 -32.081 19.614 1.00 41.88 251 GLU A C 1
ATOM 1996 O O . GLU A 1 251 ? 14.391 -32.711 20.429 1.00 41.88 251 GLU A O 1
ATOM 2001 N N . ARG A 1 252 ? 12.569 -31.486 19.956 1.00 48.72 252 ARG A N 1
ATOM 2002 C CA . ARG A 1 252 ? 11.845 -31.888 21.159 1.00 48.72 252 ARG A CA 1
ATOM 2003 C C . ARG A 1 252 ? 11.373 -33.310 20.903 1.00 48.72 252 ARG A C 1
ATOM 2005 O O . ARG A 1 252 ? 10.354 -33.514 20.255 1.00 48.72 252 ARG A O 1
ATOM 2012 N N . THR A 1 253 ? 12.149 -34.286 21.352 1.00 44.12 253 THR A N 1
ATOM 2013 C CA . THR A 1 253 ? 11.636 -35.633 21.560 1.00 44.12 253 THR A CA 1
ATOM 2014 C C . THR A 1 253 ? 10.561 -35.535 22.635 1.00 44.12 253 THR A C 1
ATOM 2016 O O . THR A 1 253 ? 10.822 -34.998 23.711 1.00 44.12 253 THR A O 1
ATOM 2019 N N . ASP A 1 254 ? 9.354 -35.998 22.314 1.00 44.66 254 ASP A N 1
ATOM 2020 C CA . ASP A 1 254 ? 8.173 -36.043 23.183 1.00 44.66 254 ASP A CA 1
ATOM 2021 C C . ASP A 1 254 ? 8.355 -37.033 24.357 1.00 44.66 254 ASP A C 1
ATOM 2023 O O . ASP A 1 254 ? 7.577 -37.966 24.530 1.00 44.66 254 ASP A O 1
ATOM 2027 N N . GLU A 1 255 ? 9.394 -36.855 25.172 1.00 47.19 255 GLU A N 1
ATOM 2028 C CA . GLU A 1 255 ? 9.687 -37.697 26.338 1.00 47.19 255 GLU A CA 1
ATOM 2029 C C . GLU A 1 255 ? 10.026 -36.853 27.577 1.00 47.19 255 GLU A C 1
ATOM 2031 O O . GLU A 1 255 ? 11.013 -37.107 28.246 1.00 47.19 255 GLU A O 1
ATOM 2036 N N . GLU A 1 256 ? 9.211 -35.847 27.915 1.00 46.94 256 GLU A N 1
ATOM 2037 C CA . GLU A 1 256 ? 9.158 -35.305 29.293 1.00 46.94 256 GLU A CA 1
ATOM 2038 C C . GLU A 1 256 ? 7.719 -34.932 29.709 1.00 46.94 256 GLU A C 1
ATOM 2040 O O . GLU A 1 256 ? 7.455 -33.923 30.361 1.00 46.94 256 GLU A O 1
ATOM 2045 N N . THR A 1 257 ? 6.750 -35.776 29.352 1.00 45.53 257 THR A N 1
ATOM 2046 C CA . THR A 1 257 ? 5.495 -35.892 30.109 1.00 45.53 257 THR A CA 1
ATOM 2047 C C . THR A 1 257 ? 5.415 -37.295 30.669 1.00 45.53 257 THR A C 1
ATOM 2049 O O . THR A 1 257 ? 4.907 -38.177 29.991 1.00 45.53 257 THR A O 1
ATOM 2052 N N . GLU A 1 258 ? 5.979 -37.462 31.864 1.00 39.97 258 GLU A N 1
ATOM 2053 C CA . GLU A 1 258 ? 5.706 -38.474 32.899 1.00 39.97 258 GLU A CA 1
ATOM 2054 C C . GLU A 1 258 ? 7.017 -38.740 33.641 1.00 39.97 258 GLU A C 1
ATOM 2056 O O . GLU A 1 258 ? 7.887 -39.399 33.092 1.00 39.97 258 GLU A O 1
ATOM 2061 N N . VAL A 1 259 ? 7.178 -38.182 34.846 1.00 38.94 259 VAL A N 1
ATOM 2062 C CA . VAL A 1 259 ? 7.348 -38.927 36.110 1.00 38.94 259 VAL A CA 1
ATOM 2063 C C . VAL A 1 259 ? 7.146 -37.929 37.267 1.00 38.94 259 VAL A C 1
ATOM 2065 O O . VAL A 1 259 ? 7.858 -36.931 37.340 1.00 38.94 259 VAL A O 1
ATOM 2068 N N . ASP A 1 260 ? 6.134 -38.227 38.090 1.00 38.50 260 ASP A N 1
ATOM 2069 C CA . ASP A 1 260 ? 5.848 -37.852 39.495 1.00 38.50 260 ASP A CA 1
ATOM 2070 C C . ASP A 1 260 ? 6.516 -36.625 40.154 1.00 38.50 260 ASP A C 1
ATOM 2072 O O . ASP A 1 260 ? 7.744 -36.631 40.402 1.00 38.50 260 ASP A O 1
#

Sequence (260 aa):
MNNSEMGRVHAWLLRHRIVESRSERRAIGKDEREIAGLLLSADYGVRRQLEEILDGQGLLLVTLTALDAKGIASGATVFMLARKPDSAAQFWGTERLAARMMQSKGINTEGEARTWFTQLWFLLLDLIYTRKNRSPNAMQDWVSTSFAKEVFIDTVKEYLNDRVRKIDPSSLETDRVYRTLMGPKEGGITMACNAFMELMVDAGLIEQIDEGTFRQSLLFAYEMKINFDRQLKALLPAQDPFVAATEVLVERTDEETEVD

Organism: NCBI:txid410659

Solvent-accessible surface area (backbone atoms only — not comparable to full-atom values): 14583 Å² total; per-residue (Å²): 98,54,76,69,54,49,51,52,44,50,54,45,37,74,62,53,27,58,36,46,57,46,60,82,88,52,89,79,52,72,65,44,38,50,46,27,49,43,67,73,65,35,49,71,68,57,49,48,51,53,44,54,57,33,45,77,48,18,30,39,80,45,79,45,35,44,89,66,27,59,80,47,28,85,94,20,46,36,40,30,56,40,75,34,96,90,39,79,39,80,88,68,66,65,59,68,57,26,60,50,31,41,72,17,57,61,27,87,43,61,68,42,19,50,50,51,50,52,53,53,50,52,53,49,48,39,61,56,22,62,77,62,74,42,61,62,76,51,39,41,55,31,77,77,38,60,46,47,52,65,58,54,50,48,52,51,50,48,45,43,59,72,52,57,68,68,54,61,73,87,78,44,96,67,54,68,66,59,52,48,70,65,48,39,52,94,66,16,59,57,39,39,49,49,40,48,52,52,50,34,41,65,67,35,34,30,38,78,81,50,94,64,28,34,26,50,21,67,57,38,29,47,54,44,26,53,50,38,62,73,64,48,52,82,74,46,81,79,75,53,69,67,61,59,48,49,66,71,68,52,77,81,70,95,77,84,87,84,82,136

Secondary structure (DSSP, 8-state):
--HHHHHHHHHHHHHHSEEES--SSSPPPHHHHHHHHHHHH--HHHHHHHHHHHHHTTEEEEEEETTTSTTSPTT-EEEEEEEPTTS--TT--SHHHHHHHTTSTT--SHHHHHHHHHHHHHHHHIIIIITTT--TT-GGGGGG--EEHHHHHHHHHHHIIIIITTS-GGG-S--HHHHHHH---TTHHHHHHHHHHHHHHHTTSEEEEETTEEEE-HHHHHHHHHHIIIIIGGGS----HHHHHHHHH----S--S---

Radius of gyration: 21.99 Å; Cα contacts (8 Å, |Δi|>4): 309; chains: 1; bounding box: 49×56×63 Å

Mean predicted aligned error: 7.81 Å

Foldseek 3Di:
DDPVLLVLLLVCCVFQQKAKCDFPLDDDDPSSVVSQVCQVPPDPVSNVVSQVVQVVQQKGWDKDACVRAPRHDHVMIMIGIAGNPPDDRPPDDCVLQLVLLCVFPQRPDSVLSVLLLVVLVVLLCCLQDVVVVHDLQVLRVQVVRKDFLVVSLVSLVCCCVVPLVPDDPVPDPDCVSSCSSVRDDPPSSSSNSVSNVVVCVSVQQWDDSDVRMITGHSNVSVNSNVCCVPPPVVVDPPDDPVNVVVVVPDPPDPPPPDDD

pLDDT: mean 87.46, std 13.11, range [38.5, 97.62]